Protein AF-A0A534P965-F1 (afdb_monomer)

Radius of gyration: 19.7 Å; Cα contacts (8 Å, |Δi|>4): 419; chains: 1; bounding box: 50×42×50 Å

Solvent-accessible surface area (backbone atoms only — not comparable to full-atom values): 10881 Å² total; per-residue (Å²): 128,57,82,44,99,83,51,32,22,52,54,84,57,99,75,80,64,101,68,46,70,38,78,55,68,82,90,68,90,70,98,64,77,67,70,36,76,49,81,47,86,79,26,43,36,41,30,31,31,75,73,66,99,67,87,79,95,82,80,85,95,74,80,74,82,65,30,18,39,41,36,33,20,38,8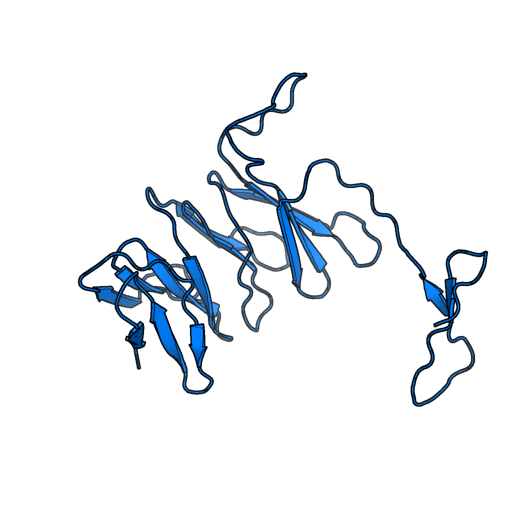9,86,56,49,80,73,43,70,43,76,44,86,29,47,40,49,75,59,37,54,26,68,79,50,38,38,30,43,30,18,32,23,43,31,38,29,44,87,86,52,46,77,76,46,78,46,80,37,100,53,63,35,31,56,32,46,38,60,85,41,33,31,42,32,25,43,50,33,32,44,31,40,26,42,67,85,70,49,75,78,46,77,45,78,55,100,52,55,45,74,42,57,38,44,77,44,97,85,69,29,41,35,38,30,36,94,86,50,80,46,75,48,124

pLDDT: mean 83.58, std 18.61, range [35.06, 98.31]

Sequence (187 aa):
MIALPSGRLTVLLPEGTDQNEAVAALDVSIEANATDLSIVPPFVMVLYGGGDAGVLARRRSEAFPSGSRLDALRGDGSLAWSVRVPFLARQPPIDGNGRVYLVGLGVAAIDLEGKMLWLNPSPVPVRASAFADGTLALARGSELQIMAPDGSVRQTLRAGEELTSFPAIGPDASVWVASAKTLYVAR

Foldseek 3Di:
DDQDPVQWDQADDPDDDDPSIDRNDQDADDPDDFQEWDDQPQWIKTKDFDDDPDDDPPDDDDDPPAKMKIFTAGPNNHTQDMDIDNHGFHYWAAALQSWTWTFFQWIWIAHPNRDTLDTGGHNFTKAWHAYNQQWIFIFGFQWTFTADNSRHTPDIDGHPGGFDDHWDADPVRWTWTDDPPDIDIDD

Nearest PDB structures (foldseek):
  8pra-assembly2_D  TM=7.830E-01  e=4.980E-08  synthetic construct
  6tjd-assembly1_B  TM=7.626E-01  e=4.724E-08  synthetic construct
  8prs-assembly1_A  TM=7.890E-01  e=1.044E-07  Dictyoglomus thermophilum H-6-12
  7ax2-assembly1_A  TM=7.595E-01  e=1.434E-07  synthetic construct
  6tjf-assembly2_C  TM=6.562E-01  e=2.077E-07  synthetic construct

Structure (mmCIF, N/CA/C/O backbone):
data_AF-A0A534P965-F1
#
_entry.id   AF-A0A534P965-F1
#
loop_
_atom_site.group_PDB
_atom_site.id
_atom_site.type_symbol
_atom_site.label_atom_id
_atom_site.label_alt_id
_atom_site.label_comp_id
_atom_site.label_asym_id
_atom_site.label_entity_id
_atom_site.label_seq_id
_atom_site.pdbx_PDB_ins_code
_atom_site.Cartn_x
_atom_site.Cartn_y
_atom_site.Cartn_z
_atom_site.occupancy
_atom_site.B_iso_or_equiv
_atom_site.auth_seq_id
_atom_site.auth_comp_id
_atom_site.auth_asym_id
_atom_site.auth_atom_id
_atom_site.pdbx_PDB_model_num
ATOM 1 N N . MET A 1 1 ? 12.268 -30.122 -11.357 1.00 50.47 1 MET A N 1
ATOM 2 C CA . MET A 1 1 ? 13.112 -28.958 -11.688 1.00 50.47 1 MET A CA 1
ATOM 3 C C . MET A 1 1 ? 14.558 -29.424 -11.629 1.00 50.47 1 MET A C 1
ATOM 5 O O . MET A 1 1 ? 14.975 -29.886 -10.576 1.00 50.47 1 MET A O 1
ATOM 9 N N . ILE A 1 2 ? 15.274 -29.416 -12.753 1.00 50.34 2 ILE A N 1
ATOM 10 C CA . ILE A 1 2 ? 16.707 -29.744 -12.809 1.00 50.34 2 ILE A CA 1
ATOM 11 C C . ILE A 1 2 ? 17.408 -28.449 -13.216 1.00 50.34 2 ILE A C 1
ATOM 13 O O . ILE A 1 2 ? 17.090 -27.895 -14.267 1.00 50.34 2 ILE A O 1
ATOM 17 N N . ALA A 1 3 ? 18.288 -27.932 -12.360 1.00 47.56 3 ALA A N 1
ATOM 18 C CA . ALA A 1 3 ? 19.092 -26.760 -12.682 1.00 47.56 3 ALA A CA 1
ATOM 19 C C . ALA A 1 3 ? 20.202 -27.157 -13.657 1.00 47.56 3 ALA A C 1
ATOM 21 O O . ALA A 1 3 ? 20.969 -28.081 -13.378 1.00 47.56 3 ALA A O 1
ATOM 22 N N . LEU A 1 4 ? 20.270 -26.486 -14.808 1.00 55.19 4 LEU A N 1
ATOM 23 C CA . LEU A 1 4 ? 21.343 -26.693 -15.772 1.00 55.19 4 LEU A CA 1
ATOM 24 C C . LEU A 1 4 ? 22.559 -25.839 -15.379 1.00 55.19 4 LEU A C 1
ATOM 26 O O . LEU A 1 4 ? 22.385 -24.713 -14.902 1.00 55.19 4 LEU A O 1
ATOM 30 N N . PRO A 1 5 ? 23.793 -26.304 -15.650 1.00 55.75 5 PRO A N 1
ATOM 31 C CA . PRO A 1 5 ? 25.020 -25.532 -15.417 1.00 55.75 5 PRO A CA 1
ATOM 32 C C . PRO A 1 5 ? 25.062 -24.154 -16.108 1.00 55.75 5 PRO A C 1
ATOM 34 O O . PRO A 1 5 ? 25.912 -23.334 -15.783 1.00 55.75 5 PRO A O 1
ATOM 37 N N . SER A 1 6 ? 24.158 -23.895 -17.058 1.00 62.03 6 SER A N 1
ATOM 38 C CA . SER A 1 6 ? 24.044 -22.657 -17.835 1.00 62.03 6 SER A CA 1
ATOM 39 C C . SER A 1 6 ? 23.202 -21.551 -17.182 1.00 62.03 6 SER A C 1
ATOM 41 O O . SER A 1 6 ? 23.001 -20.512 -17.806 1.00 62.03 6 SER A O 1
ATOM 43 N N . GLY A 1 7 ? 22.658 -21.754 -15.974 1.00 59.19 7 GLY A N 1
ATOM 44 C CA . GLY A 1 7 ? 21.721 -20.792 -15.371 1.00 59.19 7 GLY A CA 1
ATOM 45 C C . GLY A 1 7 ? 20.330 -20.814 -16.020 1.00 59.19 7 GLY A C 1
ATOM 46 O O . GLY A 1 7 ? 19.571 -19.849 -15.924 1.00 59.19 7 GLY A O 1
ATOM 47 N N . ARG A 1 8 ? 19.978 -21.924 -16.679 1.00 59.53 8 ARG A N 1
ATOM 48 C CA . ARG A 1 8 ? 18.630 -22.215 -17.189 1.00 59.53 8 ARG A CA 1
ATOM 49 C C . ARG A 1 8 ? 17.992 -23.359 -16.401 1.00 59.53 8 ARG A C 1
ATOM 51 O O . ARG A 1 8 ? 18.685 -24.256 -15.919 1.00 59.53 8 ARG A O 1
ATOM 58 N N . LEU A 1 9 ? 16.674 -23.316 -16.245 1.00 58.88 9 LEU A N 1
ATOM 59 C CA . LEU A 1 9 ? 15.879 -24.427 -15.723 1.00 58.88 9 LEU A CA 1
ATOM 60 C C . LEU A 1 9 ? 15.093 -25.033 -16.869 1.00 58.88 9 LEU A C 1
ATOM 62 O O . LEU A 1 9 ? 14.502 -24.309 -17.669 1.00 58.88 9 LEU A O 1
ATOM 66 N N . THR A 1 10 ? 14.999 -26.357 -16.886 1.00 59.25 10 THR A N 1
ATOM 67 C CA . THR A 1 10 ? 13.943 -27.003 -17.659 1.00 59.25 10 THR A CA 1
ATOM 68 C C . THR A 1 10 ? 12.634 -26.901 -16.879 1.00 59.25 10 THR A C 1
ATOM 70 O O . THR A 1 10 ? 12.516 -27.458 -15.779 1.00 59.25 10 THR A O 1
ATOM 73 N N . VAL A 1 11 ? 11.658 -26.180 -17.430 1.00 60.44 11 VAL A N 1
ATOM 74 C CA . VAL A 1 11 ? 10.295 -26.110 -16.889 1.00 60.44 11 VAL A CA 1
ATOM 75 C C . VAL A 1 11 ? 9.469 -27.189 -17.568 1.00 60.44 11 VAL A C 1
ATOM 77 O O . VAL A 1 11 ? 9.372 -27.236 -18.789 1.00 60.44 11 VAL A O 1
ATOM 80 N N . LEU A 1 12 ? 8.884 -28.077 -16.768 1.00 56.72 12 LEU A N 1
ATOM 81 C CA . LEU A 1 12 ? 7.944 -29.077 -17.256 1.00 56.72 12 LEU A CA 1
ATOM 82 C C . LEU A 1 12 ? 6.547 -28.462 -17.193 1.00 56.72 12 LEU A C 1
ATOM 84 O O . LEU A 1 12 ? 5.980 -28.335 -16.108 1.00 56.72 12 LEU A O 1
ATOM 88 N N . LEU A 1 13 ? 6.017 -28.041 -18.339 1.00 55.25 13 LEU A N 1
ATOM 89 C CA . LEU A 1 13 ? 4.593 -27.736 -18.467 1.00 55.25 13 LEU A CA 1
ATOM 90 C C . LEU A 1 13 ? 3.795 -29.051 -18.599 1.00 55.25 13 LEU A C 1
ATOM 92 O O . LEU A 1 13 ? 4.345 -30.029 -19.110 1.00 55.25 13 LEU A O 1
ATOM 96 N N . PRO A 1 14 ? 2.515 -29.094 -18.173 1.00 53.81 14 PRO A N 1
ATOM 97 C CA . PRO A 1 14 ? 1.649 -30.266 -18.358 1.00 53.81 14 PRO A CA 1
ATOM 98 C C . PRO A 1 14 ? 1.478 -30.675 -19.831 1.00 53.81 14 PRO A C 1
ATOM 100 O O . PRO A 1 14 ? 1.297 -31.852 -20.122 1.00 53.81 14 PRO A O 1
ATOM 103 N N . GLU A 1 15 ? 1.607 -29.715 -20.751 1.00 54.59 15 GLU A N 1
ATOM 104 C CA . GLU A 1 15 ? 1.487 -29.891 -22.200 1.00 54.59 15 GLU A CA 1
ATOM 105 C C . GLU A 1 15 ? 2.804 -29.398 -22.844 1.00 54.59 15 GLU A C 1
ATOM 107 O O . GLU A 1 15 ? 3.047 -28.195 -22.959 1.00 54.59 15 GLU A O 1
ATOM 112 N N . GLY A 1 16 ? 3.724 -30.312 -23.163 1.00 45.31 16 GLY A N 1
ATOM 113 C CA . GLY A 1 16 ? 5.085 -29.976 -23.603 1.00 45.31 16 GLY A CA 1
ATOM 114 C C . GLY A 1 16 ? 5.164 -29.395 -25.021 1.00 45.31 16 GLY A C 1
ATOM 115 O O . GLY A 1 16 ? 4.558 -29.926 -25.948 1.00 45.31 16 GLY A O 1
ATOM 116 N N . THR A 1 17 ? 5.974 -28.346 -25.194 1.00 54.47 17 THR A N 1
ATOM 117 C CA . THR A 1 17 ? 6.498 -27.909 -26.502 1.00 54.47 17 THR A CA 1
ATOM 118 C C . THR A 1 17 ? 8.022 -27.724 -26.438 1.00 54.47 17 THR A C 1
ATOM 120 O O . THR A 1 17 ? 8.606 -27.595 -25.359 1.00 54.47 17 THR A O 1
ATOM 123 N N . ASP A 1 18 ? 8.668 -27.748 -27.606 1.00 52.22 18 ASP A N 1
ATOM 124 C CA . ASP A 1 18 ? 10.057 -28.194 -27.825 1.00 52.22 18 ASP A CA 1
ATOM 125 C C . ASP A 1 18 ? 11.190 -27.293 -27.318 1.00 52.22 18 ASP A C 1
ATOM 127 O O . ASP A 1 18 ? 12.346 -27.532 -27.667 1.00 52.22 18 ASP A O 1
ATOM 131 N N . GLN A 1 19 ? 10.920 -26.271 -26.504 1.00 59.34 19 GLN A N 1
ATOM 132 C CA . GLN A 1 19 ? 12.014 -25.461 -25.960 1.00 59.34 19 GLN A CA 1
ATOM 133 C C . GLN A 1 19 ? 12.122 -25.416 -24.447 1.00 59.34 19 GLN A C 1
ATOM 135 O O . GLN A 1 19 ? 13.240 -25.169 -24.037 1.00 59.34 19 GLN A O 1
ATOM 140 N N . ASN A 1 20 ? 11.074 -25.704 -23.652 1.00 60.56 20 ASN A N 1
ATOM 141 C CA . ASN A 1 20 ? 11.053 -25.943 -22.184 1.00 60.56 20 ASN A CA 1
ATOM 142 C C . ASN A 1 20 ? 12.144 -25.286 -21.293 1.00 60.56 20 ASN A C 1
ATOM 144 O O . ASN A 1 20 ? 12.417 -25.757 -20.191 1.00 60.56 20 ASN A O 1
ATOM 148 N N . GLU A 1 21 ? 12.757 -24.190 -21.716 1.00 59.81 21 GLU A N 1
ATOM 149 C CA . GLU A 1 21 ? 13.883 -23.534 -21.075 1.00 59.81 21 GLU A CA 1
ATOM 150 C C . GLU A 1 21 ? 13.374 -22.227 -20.491 1.00 59.81 21 GLU A C 1
ATOM 152 O O . GLU A 1 21 ? 12.874 -21.354 -21.199 1.00 59.81 21 GLU A O 1
ATOM 157 N N . ALA A 1 22 ? 13.508 -22.093 -19.179 1.00 62.31 22 ALA A N 1
ATOM 158 C CA . ALA A 1 22 ? 13.298 -20.842 -18.479 1.00 62.31 22 ALA A CA 1
ATOM 159 C C . ALA A 1 22 ? 14.624 -20.330 -17.923 1.00 62.31 22 ALA A C 1
ATOM 161 O O . ALA A 1 22 ? 15.575 -21.086 -17.697 1.00 62.31 22 ALA A O 1
ATOM 162 N N . VAL A 1 23 ? 14.670 -19.028 -17.661 1.00 62.41 23 VAL A N 1
ATOM 163 C CA . VAL A 1 23 ? 15.729 -18.431 -16.848 1.00 62.41 23 VAL A CA 1
ATOM 164 C C . VAL A 1 23 ? 15.683 -19.081 -15.462 1.00 62.41 23 VAL A C 1
ATOM 166 O O . VAL A 1 23 ? 14.631 -19.088 -14.826 1.00 62.41 23 VAL A O 1
ATOM 169 N N . ALA A 1 24 ? 16.799 -19.669 -15.011 1.00 64.94 24 ALA A N 1
ATOM 170 C CA . ALA A 1 24 ? 16.852 -20.310 -13.694 1.00 64.94 24 ALA A CA 1
ATOM 171 C C . ALA A 1 24 ? 16.810 -19.299 -12.558 1.00 64.94 24 ALA A C 1
ATOM 173 O O . ALA A 1 24 ? 16.184 -19.534 -11.529 1.00 64.94 24 ALA A O 1
ATOM 174 N N . ALA A 1 25 ? 17.520 -18.197 -12.772 1.00 65.31 25 ALA A N 1
ATOM 175 C CA . ALA A 1 25 ? 17.614 -17.058 -11.890 1.00 65.31 25 ALA A CA 1
ATOM 176 C C . ALA A 1 25 ? 18.026 -15.846 -12.730 1.00 65.31 25 ALA A C 1
ATOM 178 O O . ALA A 1 25 ? 18.876 -15.958 -13.616 1.00 65.31 25 ALA A O 1
ATOM 179 N N . LEU A 1 26 ? 17.402 -14.704 -12.460 1.00 74.44 26 LEU A N 1
ATOM 180 C CA . LEU A 1 26 ? 17.851 -13.405 -12.935 1.00 74.44 26 LEU A CA 1
ATOM 181 C C . LEU A 1 26 ? 18.257 -12.604 -11.702 1.00 74.44 26 LEU A C 1
ATOM 183 O O . LEU A 1 26 ? 17.397 -12.208 -10.916 1.00 74.44 26 LEU A O 1
ATOM 187 N N . ASP A 1 27 ? 19.555 -12.373 -11.546 1.00 80.19 27 ASP A N 1
ATOM 188 C CA . ASP A 1 27 ? 20.072 -11.548 -10.460 1.00 80.19 27 ASP A CA 1
ATOM 189 C C . ASP A 1 27 ? 19.992 -10.075 -10.869 1.00 80.19 27 ASP A C 1
ATOM 191 O O . ASP A 1 27 ? 20.783 -9.586 -11.678 1.00 80.19 27 ASP A O 1
ATOM 195 N N . VAL A 1 28 ? 19.014 -9.361 -10.313 1.00 82.38 28 VAL A N 1
ATOM 196 C CA . VAL A 1 28 ? 18.855 -7.917 -10.516 1.00 82.38 28 VAL A CA 1
ATOM 197 C C . VAL A 1 28 ? 19.476 -7.187 -9.332 1.00 82.38 28 VAL A C 1
ATOM 199 O O . VAL A 1 28 ? 19.015 -7.310 -8.199 1.00 82.38 28 VAL A O 1
ATOM 202 N N . SER A 1 29 ? 20.534 -6.417 -9.589 1.00 82.62 29 SER A N 1
ATOM 203 C CA . SER A 1 29 ? 21.116 -5.544 -8.566 1.00 82.62 29 SER A CA 1
ATOM 204 C C . SER A 1 29 ? 20.192 -4.356 -8.313 1.00 82.62 29 SER A C 1
ATOM 206 O O . SER A 1 29 ? 19.828 -3.648 -9.249 1.00 82.62 29 SER A O 1
ATOM 208 N N . ILE A 1 30 ? 19.843 -4.124 -7.049 1.00 79.56 30 ILE A N 1
ATOM 209 C CA . ILE A 1 30 ? 19.060 -2.963 -6.616 1.00 79.56 30 ILE A CA 1
ATOM 210 C C . ILE A 1 30 ? 19.936 -1.992 -5.824 1.00 79.56 30 ILE A C 1
ATOM 212 O O . ILE A 1 30 ? 20.888 -2.389 -5.156 1.00 79.56 30 ILE A O 1
ATOM 216 N N . GLU A 1 31 ? 19.613 -0.704 -5.906 1.00 71.81 31 GLU A N 1
ATOM 217 C CA . GLU A 1 31 ? 20.456 0.372 -5.364 1.00 71.81 31 GLU A CA 1
ATOM 218 C C . GLU A 1 31 ? 20.417 0.487 -3.831 1.00 71.81 31 GLU A C 1
ATOM 220 O O . GLU A 1 31 ? 21.275 1.136 -3.238 1.00 71.81 31 GLU A O 1
ATOM 225 N N . ALA A 1 32 ? 19.412 -0.101 -3.175 1.00 76.38 32 ALA A N 1
ATOM 226 C CA . ALA A 1 32 ? 19.191 0.033 -1.738 1.00 76.38 32 ALA A CA 1
ATOM 227 C C . ALA A 1 32 ? 18.474 -1.192 -1.153 1.00 76.38 32 ALA A C 1
ATOM 229 O O . ALA A 1 32 ? 17.964 -2.043 -1.879 1.00 76.38 32 ALA A O 1
ATOM 230 N N . ASN A 1 33 ? 18.396 -1.262 0.178 1.00 81.38 33 ASN A N 1
ATOM 231 C CA . ASN A 1 33 ? 17.648 -2.310 0.867 1.00 81.38 33 ASN A CA 1
ATOM 232 C C . ASN A 1 33 ? 16.145 -2.136 0.613 1.00 81.38 33 ASN A C 1
ATOM 234 O O . ASN A 1 33 ? 15.529 -1.198 1.126 1.00 81.38 33 ASN A O 1
ATOM 238 N N . ALA A 1 34 ? 15.569 -3.043 -0.171 1.00 86.69 34 ALA A N 1
ATOM 239 C CA . ALA A 1 34 ? 14.126 -3.151 -0.319 1.00 86.69 34 ALA A CA 1
ATOM 240 C C . ALA A 1 34 ? 13.493 -3.640 0.993 1.00 86.69 34 ALA A C 1
ATOM 242 O O . ALA A 1 34 ? 14.057 -4.496 1.678 1.00 86.69 34 ALA A O 1
ATOM 243 N N . THR A 1 35 ? 12.326 -3.103 1.339 1.00 87.75 35 THR A N 1
ATOM 244 C CA . THR A 1 35 ? 11.570 -3.496 2.539 1.00 87.75 35 THR A CA 1
ATOM 245 C C . THR A 1 35 ? 10.363 -4.356 2.219 1.00 87.75 35 THR A C 1
ATOM 247 O O . THR A 1 35 ? 10.032 -5.239 3.001 1.00 87.75 35 THR A O 1
ATOM 25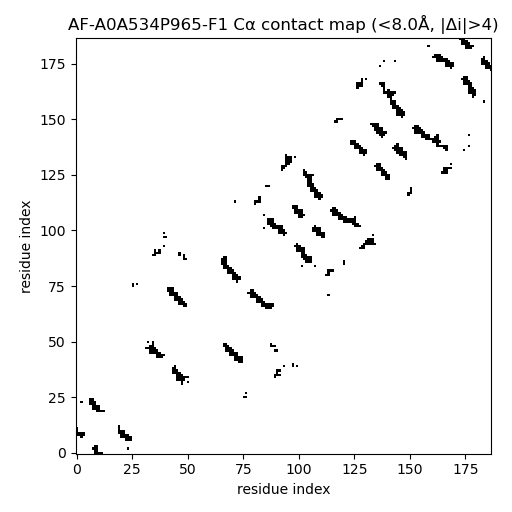0 N N . ASP A 1 36 ? 9.735 -4.129 1.067 1.00 89.00 36 ASP A N 1
ATOM 251 C CA . ASP A 1 36 ? 8.581 -4.888 0.600 1.00 89.00 36 ASP A CA 1
ATOM 252 C C . ASP A 1 36 ? 8.651 -5.069 -0.925 1.00 89.00 36 ASP A C 1
ATOM 254 O O . ASP A 1 36 ? 9.252 -4.265 -1.645 1.00 89.00 36 ASP A O 1
ATOM 258 N N . LEU A 1 37 ? 8.007 -6.129 -1.416 1.00 89.56 37 LEU A N 1
ATOM 259 C CA . LEU A 1 37 ? 7.917 -6.478 -2.833 1.00 89.56 37 LEU A CA 1
ATOM 260 C C . LEU A 1 37 ? 6.459 -6.774 -3.190 1.00 89.56 37 LEU A C 1
ATOM 262 O O . LEU A 1 37 ? 5.725 -7.367 -2.398 1.00 89.56 37 LEU A O 1
ATOM 266 N N . SER A 1 38 ? 6.023 -6.403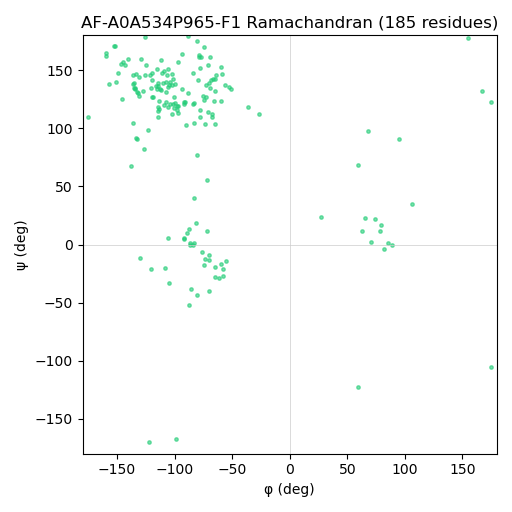 -4.390 1.00 89.88 38 SER A N 1
ATOM 267 C CA . SER A 1 38 ? 4.731 -6.829 -4.937 1.00 89.88 38 SER A CA 1
ATOM 268 C C . SER A 1 38 ? 4.800 -7.007 -6.450 1.00 89.88 38 SER A C 1
ATOM 270 O O . SER A 1 38 ? 5.645 -6.412 -7.110 1.00 89.88 38 SER A O 1
ATOM 272 N N . ILE A 1 39 ? 3.921 -7.832 -7.015 1.00 90.25 39 ILE A N 1
ATOM 273 C CA . ILE A 1 39 ? 3.827 -8.027 -8.467 1.00 90.25 39 ILE A CA 1
ATOM 274 C C . ILE A 1 39 ? 2.552 -7.349 -8.948 1.00 90.25 39 ILE A C 1
ATOM 276 O O . ILE A 1 39 ? 1.462 -7.674 -8.481 1.00 90.25 39 ILE A O 1
ATOM 280 N N . VAL A 1 40 ? 2.704 -6.423 -9.889 1.00 89.38 40 VAL A N 1
ATOM 281 C CA . VAL A 1 40 ? 1.603 -5.713 -10.539 1.00 89.38 40 VAL A CA 1
ATOM 282 C C . VAL A 1 40 ? 1.883 -5.741 -12.031 1.00 89.38 40 VAL A C 1
ATOM 284 O O . VAL A 1 40 ? 2.616 -4.880 -12.519 1.00 89.38 40 VAL A O 1
ATOM 287 N N . PRO A 1 41 ? 1.381 -6.753 -12.759 1.00 87.88 41 PRO A N 1
ATOM 288 C CA . PRO A 1 41 ? 1.744 -6.953 -14.152 1.00 87.88 41 PRO A CA 1
ATOM 289 C C . PRO A 1 41 ? 1.576 -5.669 -14.984 1.00 87.88 41 PRO A C 1
ATOM 291 O O . PRO A 1 41 ? 0.546 -5.006 -14.867 1.00 87.88 41 PRO A O 1
ATOM 294 N N . PRO A 1 42 ? 2.571 -5.309 -15.817 1.00 91.44 42 PRO A N 1
ATOM 295 C CA . PRO A 1 42 ? 3.759 -6.094 -16.183 1.00 91.44 42 PRO A CA 1
ATOM 296 C C . PRO A 1 42 ? 4.979 -5.903 -15.258 1.00 91.44 42 PRO A C 1
ATOM 298 O O . PRO A 1 42 ? 6.079 -6.339 -15.601 1.00 91.44 42 PRO A O 1
ATOM 301 N N . PHE A 1 43 ? 4.818 -5.230 -14.122 1.00 94.31 43 PHE A N 1
ATOM 302 C CA . PHE A 1 43 ? 5.917 -4.784 -13.277 1.00 94.31 43 PHE A CA 1
ATOM 303 C C . PHE A 1 43 ? 6.087 -5.602 -11.995 1.00 94.31 43 PHE A C 1
ATOM 305 O O . PHE A 1 43 ? 5.140 -6.117 -11.397 1.00 94.31 43 PHE A O 1
ATOM 312 N N . VAL A 1 44 ? 7.330 -5.646 -11.533 1.00 93.31 44 VAL A N 1
ATOM 313 C CA . VAL A 1 44 ? 7.689 -5.978 -10.158 1.00 93.31 44 VAL A CA 1
ATOM 314 C C . VAL A 1 44 ? 7.899 -4.665 -9.414 1.00 93.31 44 VAL A C 1
ATOM 316 O O . VAL A 1 44 ? 8.755 -3.865 -9.778 1.00 93.31 44 VAL A O 1
ATOM 319 N N . MET A 1 45 ? 7.100 -4.439 -8.381 1.00 93.75 45 MET A N 1
ATOM 320 C CA . MET A 1 45 ? 7.142 -3.250 -7.543 1.00 93.75 45 MET A CA 1
ATOM 321 C C . MET A 1 45 ? 8.069 -3.496 -6.354 1.00 93.75 45 MET A C 1
ATOM 323 O O . MET A 1 45 ? 7.839 -4.414 -5.563 1.00 93.75 45 MET A O 1
ATOM 327 N N . VAL A 1 46 ? 9.103 -2.670 -6.219 1.00 93.31 46 VAL A N 1
ATOM 328 C CA . VAL A 1 46 ? 10.102 -2.747 -5.149 1.00 93.31 46 VAL A CA 1
ATOM 329 C C . VAL A 1 46 ? 9.987 -1.504 -4.281 1.00 93.31 46 VAL A C 1
ATOM 331 O O . VAL A 1 46 ? 10.223 -0.384 -4.742 1.00 93.31 46 VAL A O 1
ATOM 334 N N . LEU A 1 47 ? 9.609 -1.693 -3.020 1.00 92.31 47 LEU A N 1
ATOM 335 C CA . LEU A 1 47 ? 9.496 -0.605 -2.062 1.00 92.31 47 LEU A CA 1
ATOM 336 C C . LEU A 1 47 ? 10.789 -0.467 -1.263 1.00 92.31 47 LEU A C 1
ATOM 338 O O . LEU A 1 47 ? 11.315 -1.437 -0.723 1.00 92.31 47 LEU A O 1
ATOM 342 N N . TYR A 1 48 ? 11.243 0.771 -1.127 1.00 89.56 48 TYR A N 1
ATOM 343 C CA . TYR A 1 48 ? 12.348 1.170 -0.273 1.00 89.56 48 TYR A CA 1
ATOM 344 C C . TYR A 1 48 ? 11.817 2.157 0.760 1.00 89.56 48 TYR A C 1
ATOM 346 O O . TYR A 1 48 ? 11.220 3.180 0.413 1.00 89.56 48 TYR A O 1
ATOM 354 N N . GLY A 1 49 ? 12.055 1.896 2.038 1.00 74.31 49 GLY A N 1
ATOM 355 C CA . GLY A 1 49 ? 11.694 2.843 3.083 1.00 74.31 49 GLY A CA 1
ATOM 356 C C . GLY A 1 49 ? 11.946 2.303 4.475 1.00 74.31 49 GLY A C 1
ATOM 357 O O . GLY A 1 49 ? 11.384 1.287 4.845 1.00 74.31 49 GLY A O 1
ATOM 358 N N . GLY A 1 50 ? 12.757 3.024 5.253 1.00 57.69 50 GLY A N 1
ATOM 359 C CA . GLY A 1 50 ? 12.905 2.807 6.691 1.00 57.69 50 GLY A CA 1
ATOM 360 C C . GLY A 1 50 ? 13.391 1.410 7.078 1.00 57.69 50 GLY A C 1
ATOM 361 O O . GLY A 1 50 ? 12.661 0.676 7.734 1.00 57.69 50 GLY A O 1
ATOM 362 N N . GLY A 1 51 ? 14.650 1.074 6.764 1.00 42.34 51 GLY A N 1
ATOM 363 C CA . GLY A 1 51 ? 15.372 0.163 7.659 1.00 42.34 51 GLY A CA 1
ATOM 364 C C . GLY A 1 51 ? 15.278 0.744 9.067 1.00 42.34 51 GLY A C 1
ATOM 365 O O . GLY A 1 51 ? 15.374 1.970 9.187 1.00 42.34 51 GLY A O 1
ATOM 366 N N . ASP A 1 52 ? 14.997 -0.102 10.063 1.00 41.12 52 ASP A N 1
ATOM 367 C CA . ASP A 1 52 ? 14.789 0.277 11.463 1.00 41.12 52 ASP A CA 1
ATOM 368 C C . ASP A 1 52 ? 15.533 1.571 11.791 1.00 41.12 52 ASP A C 1
ATOM 370 O O . ASP A 1 52 ? 16.766 1.631 11.754 1.00 41.12 52 ASP A O 1
ATOM 374 N N . ALA A 1 53 ? 14.785 2.644 12.060 1.00 39.66 53 ALA A N 1
ATOM 375 C CA . ALA A 1 53 ? 15.337 3.918 12.507 1.00 39.66 53 ALA A CA 1
ATOM 376 C C . ALA A 1 53 ? 15.833 3.792 13.962 1.00 39.66 53 ALA A C 1
ATOM 378 O O . ALA A 1 53 ? 15.440 4.527 14.863 1.00 39.66 53 ALA A O 1
ATOM 379 N N . GLY A 1 54 ? 16.706 2.816 14.171 1.00 36.09 54 GLY A N 1
ATOM 380 C CA . GLY A 1 54 ? 17.410 2.429 15.365 1.00 36.09 54 GLY A CA 1
ATOM 381 C C . GLY A 1 54 ? 18.357 1.311 14.945 1.00 36.09 54 GLY A C 1
ATOM 382 O O . GLY A 1 54 ? 17.914 0.204 14.695 1.00 36.09 54 GLY A O 1
ATOM 383 N N . VAL A 1 55 ? 19.661 1.603 14.937 1.00 37.16 55 VAL A N 1
ATOM 384 C CA . VAL A 1 55 ? 20.781 0.660 14.735 1.00 37.16 55 VAL A CA 1
ATOM 385 C C . VAL A 1 55 ? 21.290 0.570 13.270 1.00 37.16 55 VAL A C 1
ATOM 387 O O . VAL A 1 55 ? 20.911 -0.282 12.484 1.00 37.16 55 VAL A O 1
ATOM 390 N N . LEU A 1 56 ? 22.292 1.429 12.985 1.00 36.84 56 LEU A N 1
ATOM 391 C CA . LEU A 1 56 ? 23.382 1.297 11.980 1.00 36.84 56 LEU A CA 1
ATOM 392 C C . LEU A 1 56 ? 23.377 2.118 10.672 1.00 36.84 56 LEU A C 1
ATOM 394 O O . LEU A 1 56 ? 24.010 1.717 9.698 1.00 36.84 56 LEU A O 1
ATOM 398 N N . ALA A 1 57 ? 22.896 3.362 10.669 1.00 35.06 57 ALA A N 1
ATOM 399 C CA . ALA A 1 57 ? 23.364 4.334 9.669 1.00 35.06 57 ALA A CA 1
ATOM 400 C C . ALA A 1 57 ? 24.727 4.940 10.077 1.00 35.06 57 ALA A C 1
ATOM 402 O O . ALA A 1 57 ? 24.820 6.071 10.554 1.00 35.06 57 ALA A O 1
ATOM 403 N N . ARG A 1 58 ? 25.820 4.187 9.899 1.00 41.34 58 ARG A N 1
ATOM 404 C CA . ARG A 1 58 ? 27.182 4.751 9.863 1.00 41.34 58 ARG A CA 1
ATOM 405 C C . ARG A 1 58 ? 27.903 4.306 8.597 1.00 41.34 58 ARG A C 1
ATOM 407 O O . ARG A 1 58 ? 28.730 3.404 8.649 1.00 41.34 58 ARG A O 1
ATOM 414 N N . ARG A 1 59 ? 27.642 5.011 7.493 1.00 37.03 59 ARG A N 1
ATOM 415 C CA . ARG A 1 59 ? 28.639 5.723 6.663 1.00 37.03 59 ARG A CA 1
ATOM 416 C C . ARG A 1 59 ? 28.019 6.139 5.318 1.00 37.03 59 ARG A C 1
ATOM 418 O O . ARG A 1 59 ? 27.479 5.313 4.608 1.00 37.03 59 ARG A O 1
ATOM 425 N N . ARG A 1 60 ? 28.251 7.417 4.987 1.00 37.19 60 ARG A N 1
ATOM 426 C CA . ARG A 1 60 ? 28.293 8.051 3.652 1.00 37.19 60 ARG A CA 1
ATOM 427 C C . ARG A 1 60 ? 26.977 8.166 2.847 1.00 37.19 60 ARG A C 1
ATOM 429 O O . ARG A 1 60 ? 26.582 7.284 2.111 1.00 37.19 60 ARG A O 1
ATOM 436 N N . SER A 1 61 ? 26.403 9.367 2.972 1.00 38.66 61 SER A N 1
ATOM 437 C CA . SER A 1 61 ? 25.895 10.253 1.904 1.00 38.66 61 SER A CA 1
ATOM 438 C C . SER A 1 61 ? 24.710 9.881 1.010 1.00 38.66 61 SER A C 1
ATOM 440 O O . SER A 1 61 ? 24.562 10.545 -0.005 1.00 38.66 61 SER A O 1
ATOM 442 N N . GLU A 1 62 ? 23.808 8.986 1.408 1.00 42.31 62 GLU A N 1
ATOM 443 C CA . GLU A 1 62 ? 22.425 8.982 0.887 1.00 42.31 62 GLU A CA 1
ATOM 444 C C . GLU A 1 62 ? 21.430 8.726 2.026 1.00 42.31 62 GLU A C 1
ATOM 446 O O . GLU A 1 62 ? 20.803 7.679 2.152 1.00 42.31 62 GLU A O 1
ATOM 451 N N . ALA A 1 63 ? 21.325 9.692 2.940 1.00 37.91 63 ALA A N 1
ATOM 452 C CA . ALA A 1 63 ? 20.244 9.703 3.914 1.00 37.91 63 ALA A CA 1
ATOM 453 C C . ALA A 1 63 ? 18.954 10.104 3.184 1.00 37.91 63 ALA A C 1
ATOM 455 O O . ALA A 1 63 ? 18.788 11.280 2.877 1.00 37.91 63 ALA A O 1
ATOM 456 N N . PHE A 1 64 ? 18.056 9.157 2.890 1.00 47.03 64 PHE A N 1
ATOM 457 C CA . PHE A 1 64 ? 16.690 9.468 2.453 1.00 47.03 64 PHE A CA 1
ATOM 458 C C . PHE A 1 64 ? 15.965 10.169 3.612 1.00 47.03 64 PHE A C 1
ATOM 460 O O . PHE A 1 64 ? 15.597 9.501 4.583 1.00 47.03 64 PHE A O 1
ATOM 467 N N . PRO A 1 65 ? 15.769 11.499 3.592 1.00 49.72 65 PRO A N 1
ATOM 468 C CA . PRO A 1 65 ? 15.188 12.179 4.730 1.00 49.72 65 PRO A CA 1
ATOM 469 C C . PRO A 1 65 ? 13.677 11.920 4.676 1.00 49.72 65 PRO A C 1
ATOM 471 O O . PRO A 1 65 ? 12.985 12.438 3.805 1.00 49.72 65 PRO A O 1
ATOM 474 N N . SER A 1 66 ? 13.155 11.117 5.605 1.00 67.44 66 SER A N 1
ATOM 475 C CA . SER A 1 66 ? 11.727 10.976 5.973 1.00 67.44 66 SER A CA 1
ATOM 476 C C . SER A 1 66 ? 10.716 10.298 5.020 1.00 67.44 66 SER A C 1
ATOM 478 O O . SER A 1 66 ? 9.552 10.194 5.399 1.00 67.44 66 SER A O 1
ATOM 480 N N . GLY A 1 67 ? 11.107 9.778 3.851 1.00 82.81 67 GLY A N 1
ATOM 481 C CA . GLY A 1 67 ? 10.161 9.214 2.867 1.00 82.81 67 GLY A CA 1
ATOM 482 C C . GLY A 1 67 ? 10.431 7.778 2.406 1.00 82.81 67 GLY A C 1
ATOM 483 O O . GLY A 1 67 ? 11.432 7.168 2.781 1.00 82.81 67 GLY A O 1
ATOM 484 N N . SER A 1 68 ? 9.554 7.270 1.540 1.00 90.75 68 SER A N 1
ATOM 485 C CA . SER A 1 68 ? 9.701 5.990 0.830 1.00 90.75 68 SER A CA 1
ATOM 486 C C . SER A 1 68 ? 9.828 6.206 -0.681 1.00 90.75 68 SER A C 1
ATOM 488 O O . SER A 1 68 ? 9.277 7.163 -1.231 1.00 90.75 68 SER A O 1
ATOM 490 N N . ARG A 1 69 ? 10.535 5.299 -1.362 1.00 92.31 69 ARG A N 1
ATOM 491 C CA . ARG A 1 69 ? 10.624 5.203 -2.827 1.00 92.31 69 ARG A CA 1
ATOM 492 C C . ARG A 1 69 ? 9.983 3.895 -3.282 1.00 92.31 69 ARG A C 1
ATOM 494 O O . ARG A 1 69 ? 10.252 2.865 -2.682 1.00 92.31 69 ARG A O 1
ATOM 501 N N . LEU A 1 70 ? 9.191 3.931 -4.344 1.00 93.94 70 LEU A N 1
ATOM 502 C CA . LEU A 1 70 ? 8.695 2.756 -5.052 1.00 93.94 70 LEU A CA 1
ATOM 503 C C . LEU A 1 70 ? 9.315 2.738 -6.446 1.00 93.94 70 LEU A C 1
ATOM 505 O O . LEU A 1 70 ? 9.135 3.703 -7.190 1.00 93.94 70 LEU A O 1
ATOM 509 N N . ASP A 1 71 ? 10.003 1.657 -6.787 1.00 95.00 71 ASP A N 1
ATOM 510 C CA . ASP A 1 71 ? 10.495 1.417 -8.142 1.00 95.00 71 ASP A CA 1
ATOM 511 C C . ASP A 1 71 ? 9.635 0.347 -8.815 1.00 95.00 71 ASP A C 1
ATOM 513 O O . ASP A 1 71 ? 9.338 -0.685 -8.212 1.00 95.00 71 ASP A O 1
ATOM 517 N N . ALA A 1 72 ? 9.266 0.575 -10.073 1.00 95.38 72 ALA A N 1
ATOM 518 C CA . ALA A 1 72 ? 8.657 -0.432 -10.930 1.00 95.38 72 ALA A CA 1
ATOM 519 C C . ALA A 1 72 ? 9.716 -0.997 -11.869 1.00 95.38 72 ALA A C 1
ATOM 521 O O . ALA A 1 72 ? 10.272 -0.274 -12.698 1.00 95.38 72 ALA A O 1
ATOM 522 N N . LEU A 1 73 ? 9.989 -2.289 -11.753 1.00 95.31 73 LEU A N 1
ATOM 523 C CA . LEU A 1 73 ? 10.913 -3.012 -12.617 1.00 95.31 73 LEU A CA 1
ATOM 524 C C . LEU A 1 73 ? 10.129 -3.816 -13.651 1.00 95.31 73 LEU A C 1
ATOM 526 O O . LEU A 1 73 ? 9.081 -4.381 -13.345 1.00 95.31 73 LEU A O 1
ATOM 530 N N . ARG A 1 74 ? 10.632 -3.895 -14.880 1.00 94.25 74 ARG A N 1
ATOM 531 C CA . ARG A 1 74 ? 10.104 -4.819 -15.893 1.00 94.25 74 ARG A CA 1
ATOM 532 C C . ARG A 1 74 ? 10.547 -6.250 -15.585 1.00 94.25 74 ARG A C 1
ATOM 534 O O . ARG A 1 74 ? 11.424 -6.478 -14.755 1.00 94.25 74 ARG A O 1
ATOM 541 N N . GLY A 1 75 ? 9.974 -7.221 -16.296 1.00 87.62 75 GLY A N 1
ATOM 542 C CA . GLY A 1 75 ? 10.335 -8.639 -16.151 1.00 87.62 75 GLY A CA 1
ATOM 543 C C . GLY A 1 75 ? 11.808 -8.967 -16.446 1.00 87.62 75 GLY A C 1
ATOM 544 O O . GLY A 1 75 ? 12.283 -10.017 -16.030 1.00 87.62 75 GLY A O 1
ATOM 545 N N . ASP A 1 76 ? 12.535 -8.074 -17.122 1.00 87.81 76 ASP A N 1
ATOM 546 C CA . ASP A 1 76 ? 13.980 -8.173 -17.365 1.00 87.81 76 ASP A CA 1
ATOM 547 C C . ASP A 1 76 ? 14.839 -7.468 -16.295 1.00 87.81 76 ASP A C 1
ATOM 549 O O . ASP A 1 76 ? 16.059 -7.394 -16.430 1.00 87.81 76 ASP A O 1
ATOM 553 N N . GLY A 1 77 ? 14.220 -6.933 -15.238 1.00 89.12 77 GLY A N 1
ATOM 554 C CA . GLY A 1 77 ? 14.890 -6.201 -14.164 1.00 89.12 77 GLY A CA 1
ATOM 555 C C . GLY A 1 77 ? 15.188 -4.733 -14.471 1.00 89.12 77 GLY A C 1
ATOM 556 O O . GLY A 1 77 ? 15.660 -4.020 -13.587 1.00 89.12 77 GLY A O 1
ATOM 557 N N . SER A 1 78 ? 14.905 -4.245 -15.683 1.00 92.75 78 SER A N 1
ATOM 558 C CA . SER A 1 78 ? 15.117 -2.836 -16.022 1.00 92.75 78 SER A CA 1
ATOM 559 C C . SER A 1 78 ? 14.120 -1.925 -15.302 1.00 92.75 78 SER A C 1
ATOM 561 O O . SER A 1 78 ? 12.925 -2.221 -15.218 1.00 92.75 78 SER A O 1
ATOM 563 N N . LEU A 1 79 ? 14.595 -0.775 -14.817 1.00 94.88 79 LEU A N 1
ATOM 564 C CA . LEU A 1 79 ? 13.740 0.238 -14.204 1.00 94.88 79 LEU A CA 1
ATOM 565 C C . LEU A 1 79 ? 12.778 0.830 -15.249 1.00 94.88 79 LEU A C 1
ATOM 567 O O . LEU A 1 79 ? 13.193 1.336 -16.295 1.00 94.88 79 LEU A O 1
ATOM 571 N N . ALA A 1 80 ? 11.477 0.762 -14.975 1.00 96.25 80 ALA A N 1
ATOM 572 C CA . ALA A 1 80 ? 10.443 1.418 -15.766 1.00 96.25 80 ALA A CA 1
ATOM 573 C C . ALA A 1 80 ? 10.199 2.845 -15.282 1.00 96.25 80 ALA A C 1
ATOM 575 O O . ALA A 1 80 ? 10.254 3.776 -16.084 1.00 96.25 80 ALA A O 1
ATOM 576 N N . TRP A 1 81 ? 9.963 3.004 -13.982 1.00 96.00 81 TRP A N 1
ATOM 577 C CA . TRP A 1 81 ? 9.742 4.292 -13.336 1.00 96.00 81 TRP A CA 1
ATOM 578 C C . TRP A 1 81 ? 9.990 4.198 -11.828 1.00 96.00 81 TRP A C 1
ATOM 580 O O . TRP A 1 81 ? 10.013 3.108 -11.255 1.00 96.00 81 TRP A O 1
ATOM 590 N N . SER A 1 82 ? 10.133 5.362 -11.191 1.00 94.62 82 SER A N 1
ATOM 591 C CA . SER A 1 82 ? 10.289 5.504 -9.742 1.00 94.62 82 SER A CA 1
ATOM 592 C C . SER A 1 82 ? 9.409 6.629 -9.213 1.00 94.62 82 SER A C 1
ATOM 594 O O . SER A 1 82 ? 9.366 7.715 -9.791 1.00 94.62 82 SER A O 1
ATOM 596 N N . VAL A 1 83 ? 8.782 6.407 -8.060 1.00 94.69 83 VAL A N 1
ATOM 597 C CA . VAL A 1 83 ? 7.984 7.411 -7.343 1.00 94.69 83 VAL A CA 1
ATOM 598 C C . VAL A 1 83 ? 8.488 7.549 -5.912 1.00 94.69 83 VAL A C 1
ATOM 600 O O . VAL A 1 83 ? 8.923 6.578 -5.299 1.00 94.69 83 VAL A O 1
ATOM 603 N N . ARG A 1 84 ? 8.426 8.763 -5.356 1.00 93.00 84 ARG A N 1
ATOM 604 C CA . ARG A 1 84 ? 8.739 9.029 -3.945 1.00 93.00 84 ARG A CA 1
ATOM 605 C C . ARG A 1 84 ? 7.534 9.615 -3.220 1.00 93.00 84 ARG A C 1
ATOM 607 O O . ARG A 1 84 ? 6.830 10.460 -3.769 1.00 93.00 84 ARG A O 1
ATOM 614 N N . VAL A 1 85 ? 7.347 9.200 -1.972 1.00 92.94 85 VAL A N 1
ATOM 615 C CA . VAL A 1 85 ? 6.367 9.766 -1.035 1.00 92.94 85 VAL A CA 1
ATOM 616 C C . VAL A 1 85 ? 7.078 10.315 0.203 1.00 92.94 85 VAL A C 1
ATOM 618 O O . VAL A 1 85 ? 8.095 9.758 0.616 1.00 92.94 85 VAL A O 1
ATOM 621 N N . PRO A 1 86 ? 6.565 11.391 0.825 1.00 91.44 86 PRO A N 1
ATOM 622 C CA . PRO A 1 86 ? 7.221 12.068 1.947 1.00 91.44 86 PRO A CA 1
ATOM 623 C C . PRO A 1 86 ? 6.979 11.377 3.301 1.00 91.44 86 PRO A C 1
ATOM 625 O O . PRO A 1 86 ? 7.090 12.012 4.344 1.00 91.44 86 PRO A O 1
ATOM 628 N N . PHE A 1 87 ? 6.575 10.108 3.295 1.00 89.94 87 PHE A N 1
ATOM 629 C CA . PHE A 1 87 ? 6.277 9.341 4.494 1.00 89.94 87 PHE A CA 1
ATOM 630 C C . PHE A 1 87 ? 6.774 7.905 4.355 1.00 89.94 87 PHE A C 1
ATOM 632 O O . PHE A 1 87 ? 6.950 7.409 3.243 1.00 89.94 87 PHE A O 1
ATOM 639 N N . LEU A 1 88 ? 6.957 7.229 5.490 1.00 89.44 88 LEU A N 1
ATOM 640 C CA . LEU A 1 88 ? 7.270 5.804 5.511 1.00 89.44 88 LEU A CA 1
ATOM 641 C C . LEU A 1 88 ? 6.039 5.003 5.084 1.00 89.44 88 LEU A C 1
ATOM 643 O O . LEU A 1 88 ? 5.014 5.011 5.772 1.00 89.44 88 LEU A O 1
ATOM 647 N N . ALA A 1 89 ? 6.147 4.340 3.941 1.00 90.62 89 ALA A N 1
ATOM 648 C CA . ALA A 1 89 ? 5.185 3.376 3.433 1.00 90.62 89 ALA A CA 1
ATOM 649 C C . ALA A 1 89 ? 5.624 1.944 3.777 1.00 90.62 89 ALA A C 1
ATOM 651 O O . ALA A 1 89 ? 6.802 1.682 4.010 1.00 90.62 89 ALA A O 1
ATOM 652 N N . ARG A 1 90 ? 4.658 1.029 3.803 1.00 87.50 90 ARG A N 1
ATOM 653 C CA . ARG A 1 90 ? 4.833 -0.422 3.945 1.00 87.50 90 ARG A CA 1
ATOM 654 C C . ARG A 1 90 ? 4.208 -1.124 2.738 1.00 87.50 90 ARG A C 1
ATOM 656 O O . ARG A 1 90 ? 3.824 -0.446 1.783 1.00 87.50 90 ARG A O 1
ATOM 663 N N . GLN A 1 91 ? 4.088 -2.453 2.807 1.00 83.00 91 GLN A N 1
ATOM 664 C CA . GLN A 1 91 ? 3.520 -3.298 1.758 1.00 83.00 91 GLN A CA 1
ATOM 665 C C . GLN A 1 91 ? 2.341 -2.630 1.017 1.00 83.00 91 GLN A C 1
ATOM 667 O O . GLN A 1 91 ? 1.324 -2.308 1.644 1.00 83.00 91 GLN A O 1
ATOM 672 N N . PRO A 1 92 ? 2.474 -2.410 -0.302 1.00 81.88 92 PRO A N 1
ATOM 673 C CA . PRO A 1 92 ? 1.475 -1.692 -1.074 1.00 81.88 92 PRO A CA 1
ATOM 674 C C . PRO A 1 92 ? 0.238 -2.563 -1.348 1.00 81.88 92 PRO A C 1
ATOM 676 O O . PRO A 1 92 ? 0.383 -3.666 -1.879 1.00 81.88 92 PRO A O 1
ATOM 679 N N . PRO A 1 93 ? -0.991 -2.099 -1.048 1.00 86.62 93 PRO A N 1
ATOM 680 C CA . PRO A 1 93 ? -2.185 -2.694 -1.630 1.00 86.62 93 PRO A CA 1
ATOM 681 C C . PRO A 1 93 ? -2.291 -2.362 -3.122 1.00 86.62 93 PRO A C 1
ATOM 683 O O . PRO A 1 93 ? -1.762 -1.353 -3.593 1.00 86.62 93 PRO A O 1
ATOM 686 N N . ILE A 1 94 ? -2.993 -3.225 -3.855 1.00 90.81 94 ILE A N 1
ATOM 687 C CA . ILE A 1 94 ? -3.182 -3.150 -5.308 1.00 90.81 94 ILE A CA 1
ATOM 688 C C . ILE A 1 94 ? -4.660 -3.416 -5.602 1.00 90.81 94 ILE A C 1
ATOM 690 O O . ILE A 1 94 ? -5.235 -4.333 -5.012 1.00 90.81 94 ILE A O 1
ATOM 694 N N . ASP A 1 95 ? -5.278 -2.617 -6.475 1.00 90.75 95 ASP A N 1
ATOM 695 C CA . ASP A 1 95 ? -6.666 -2.839 -6.906 1.00 90.75 95 ASP A CA 1
ATOM 696 C C . ASP A 1 95 ? -6.776 -3.765 -8.135 1.00 90.75 95 ASP A C 1
ATOM 698 O O . ASP A 1 95 ? -5.786 -4.238 -8.694 1.00 90.75 95 ASP A O 1
ATOM 702 N N . GLY A 1 96 ? -8.009 -4.026 -8.579 1.00 88.00 96 GLY A N 1
ATOM 703 C CA . GLY A 1 96 ? -8.288 -4.870 -9.745 1.00 88.00 96 GLY A CA 1
ATOM 704 C C . GLY A 1 96 ? -7.885 -4.251 -11.088 1.00 88.00 96 GLY A C 1
ATOM 705 O O . GLY A 1 96 ? -7.897 -4.949 -12.099 1.00 88.00 96 GLY A O 1
ATOM 706 N N . ASN A 1 97 ? -7.512 -2.969 -11.105 1.00 88.00 97 ASN A N 1
ATOM 707 C CA . ASN A 1 97 ? -7.099 -2.223 -12.294 1.00 88.00 97 ASN A CA 1
ATOM 708 C C . ASN A 1 97 ? -5.579 -1.986 -12.337 1.00 88.00 97 ASN A C 1
ATOM 710 O O . ASN A 1 97 ? -5.093 -1.277 -13.216 1.00 88.00 97 ASN A O 1
ATOM 714 N N . GLY A 1 98 ? -4.825 -2.562 -11.394 1.00 87.69 98 GLY A N 1
ATOM 715 C CA . GLY A 1 98 ? -3.373 -2.421 -11.312 1.00 87.69 98 GLY A CA 1
ATOM 716 C C . GLY A 1 98 ? -2.904 -1.096 -10.711 1.00 87.69 98 GLY A C 1
ATOM 717 O O . GLY A 1 98 ? -1.716 -0.788 -10.766 1.00 87.69 98 GLY A O 1
ATOM 718 N N . ARG A 1 99 ? -3.792 -0.304 -10.103 1.00 93.81 99 ARG A N 1
ATOM 719 C CA . ARG A 1 99 ? -3.371 0.868 -9.336 1.00 93.81 99 ARG A CA 1
ATOM 720 C C . ARG A 1 99 ? -2.657 0.412 -8.071 1.00 93.81 99 ARG A C 1
ATOM 722 O O . ARG A 1 99 ? -3.134 -0.470 -7.356 1.00 93.81 99 ARG A O 1
ATOM 729 N N . VAL A 1 100 ? -1.529 1.048 -7.781 1.00 95.12 100 VAL A N 1
ATOM 730 C CA . VAL A 1 100 ? -0.698 0.742 -6.616 1.00 95.12 100 VAL A CA 1
ATOM 731 C C . VAL A 1 100 ? -0.886 1.818 -5.566 1.00 95.12 100 VAL A C 1
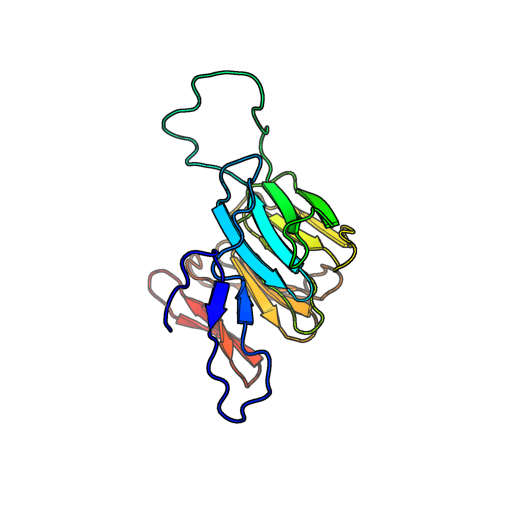ATOM 733 O O . VAL A 1 100 ? -0.885 3.012 -5.872 1.00 95.12 100 VAL A O 1
ATOM 736 N N . TYR A 1 101 ? -1.011 1.402 -4.311 1.00 95.69 101 TYR A N 1
ATOM 737 C CA . TYR A 1 101 ? -1.162 2.321 -3.196 1.00 95.69 101 TYR A CA 1
ATOM 738 C C . TYR A 1 101 ? 0.036 2.223 -2.259 1.00 95.69 101 TYR A C 1
ATOM 740 O O . TYR A 1 101 ? 0.441 1.135 -1.873 1.00 95.69 101 TYR A O 1
ATOM 748 N N . LEU A 1 102 ? 0.597 3.358 -1.848 1.00 95.19 102 LEU A N 1
ATOM 749 C CA . LEU A 1 102 ? 1.618 3.395 -0.797 1.00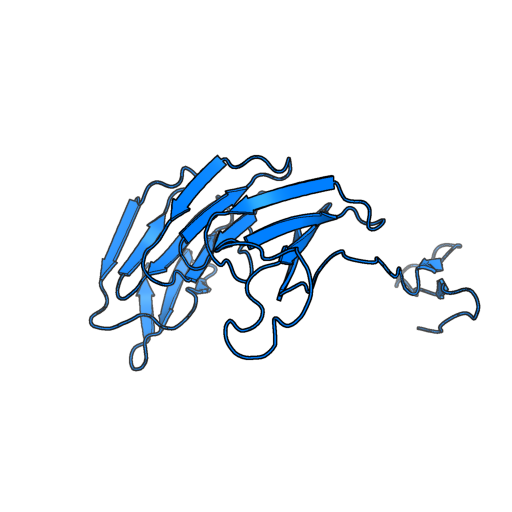 95.19 102 LEU A CA 1
ATOM 750 C C . LEU A 1 102 ? 0.966 3.794 0.515 1.00 95.19 102 LEU A C 1
ATOM 752 O O . LEU A 1 102 ? 0.352 4.858 0.596 1.00 95.19 102 LEU A O 1
ATOM 756 N N . VAL A 1 103 ? 1.088 2.937 1.529 1.00 94.12 103 VAL A N 1
ATOM 757 C CA . VAL A 1 103 ? 0.325 3.046 2.778 1.00 94.12 103 VAL A CA 1
ATOM 758 C C . VAL A 1 103 ? 1.251 2.902 3.979 1.00 94.12 103 VAL A C 1
ATOM 760 O O . VAL A 1 103 ? 2.044 1.971 4.056 1.00 94.12 103 VAL A O 1
ATOM 763 N N . GLY A 1 104 ? 1.146 3.821 4.933 1.00 91.81 104 GLY A N 1
ATOM 764 C CA . GLY A 1 104 ? 1.921 3.804 6.173 1.00 91.81 104 GLY A CA 1
ATOM 765 C C . GLY A 1 104 ? 1.643 5.068 6.974 1.00 91.81 104 GLY A C 1
ATOM 766 O O . GLY A 1 104 ? 0.554 5.221 7.510 1.00 91.81 104 GLY A O 1
ATOM 767 N N . LEU A 1 105 ? 2.565 6.028 7.005 1.00 92.38 105 LEU A N 1
ATOM 768 C CA . LEU A 1 105 ? 2.325 7.368 7.581 1.00 92.38 105 LEU A CA 1
ATOM 769 C C . LEU A 1 105 ? 1.622 8.323 6.593 1.00 92.38 105 LEU A C 1
ATOM 771 O O . LEU A 1 105 ? 1.918 9.511 6.472 1.00 92.38 105 LEU A O 1
ATOM 775 N N . GLY A 1 106 ? 0.669 7.772 5.852 1.00 93.62 106 GLY A N 1
ATOM 776 C CA . GLY A 1 106 ? -0.050 8.422 4.771 1.00 93.62 106 GLY A CA 1
ATOM 777 C C . GLY A 1 106 ? -0.576 7.394 3.783 1.00 93.62 106 GLY A C 1
ATOM 778 O O . GLY A 1 106 ? -0.357 6.191 3.947 1.00 93.62 106 GLY A O 1
ATOM 779 N N . VAL A 1 107 ? -1.298 7.880 2.781 1.00 96.50 107 VAL A N 1
ATOM 780 C CA . VAL A 1 107 ? -1.802 7.081 1.665 1.00 96.50 107 VAL A CA 1
ATOM 781 C C . VAL A 1 107 ? -1.535 7.836 0.371 1.00 96.50 107 VAL A C 1
ATOM 783 O O . VAL A 1 107 ? -1.794 9.036 0.291 1.00 96.50 107 VAL A O 1
ATOM 786 N N . ALA A 1 108 ? -1.027 7.148 -0.639 1.00 97.12 108 ALA A N 1
ATOM 787 C CA . ALA A 1 108 ? -0.838 7.679 -1.982 1.00 97.12 108 ALA A CA 1
ATOM 788 C C . ALA A 1 108 ? -1.353 6.674 -3.009 1.00 97.12 108 ALA A C 1
ATOM 790 O O . ALA A 1 108 ? -1.215 5.475 -2.778 1.00 97.12 108 ALA A O 1
ATOM 791 N N . ALA A 1 109 ? -1.889 7.152 -4.130 1.00 97.31 109 ALA A N 1
ATOM 792 C CA . ALA A 1 109 ? -2.238 6.315 -5.275 1.00 97.31 109 ALA A CA 1
ATOM 793 C C . ALA A 1 109 ? -1.350 6.635 -6.472 1.00 97.31 109 ALA A C 1
ATOM 795 O O . ALA A 1 109 ? -1.167 7.803 -6.825 1.00 97.31 109 ALA A O 1
ATOM 796 N N . ILE A 1 110 ? -0.846 5.584 -7.105 1.00 97.06 110 ILE A N 1
ATOM 797 C CA . ILE A 1 110 ? 0.041 5.632 -8.258 1.00 97.06 110 ILE A CA 1
ATOM 798 C C . ILE A 1 110 ? -0.567 4.751 -9.354 1.00 97.06 110 ILE A C 1
ATOM 800 O O . ILE A 1 110 ? -1.003 3.631 -9.075 1.00 97.06 110 ILE A O 1
ATOM 804 N N . ASP A 1 111 ? -0.643 5.261 -10.581 1.00 94.75 111 ASP A N 1
ATOM 805 C CA . ASP A 1 111 ? -1.038 4.455 -11.743 1.00 94.75 111 ASP A CA 1
ATOM 806 C C . ASP A 1 111 ? 0.129 3.611 -12.294 1.00 94.75 111 ASP A C 1
ATOM 808 O O . ASP A 1 111 ? 1.263 3.675 -11.815 1.00 94.75 111 ASP A O 1
ATOM 812 N N . LEU A 1 112 ? -0.149 2.768 -13.290 1.00 92.12 112 LEU A N 1
ATOM 813 C CA . LEU A 1 112 ? 0.856 1.876 -13.881 1.00 92.12 112 LEU A CA 1
ATOM 814 C C . LEU A 1 112 ? 1.907 2.623 -14.709 1.00 92.12 112 LEU A C 1
ATOM 816 O O . LEU A 1 112 ? 2.962 2.067 -15.020 1.00 92.12 112 LEU A O 1
ATOM 820 N N . GLU A 1 113 ? 1.654 3.887 -15.028 1.00 94.62 113 GLU A N 1
ATOM 821 C CA . GLU A 1 113 ? 2.578 4.798 -15.689 1.00 94.62 113 GLU A CA 1
ATOM 822 C C . GLU A 1 113 ? 3.495 5.527 -14.689 1.00 94.62 113 GLU A C 1
ATOM 824 O O . GLU A 1 113 ? 4.360 6.305 -15.098 1.00 94.62 113 GLU A O 1
ATOM 829 N N . GLY A 1 114 ? 3.340 5.271 -13.384 1.00 94.62 114 GLY A N 1
ATOM 830 C CA . GLY A 1 114 ? 4.153 5.873 -12.329 1.00 94.62 114 GLY A CA 1
ATOM 831 C C . GLY A 1 114 ? 3.732 7.300 -11.971 1.00 94.62 114 GLY A C 1
ATOM 832 O O . GLY A 1 114 ? 4.497 8.036 -11.344 1.00 94.62 114 GLY A O 1
ATOM 833 N N . LYS A 1 115 ? 2.530 7.736 -12.354 1.00 96.19 115 LYS A N 1
ATOM 834 C CA . LYS A 1 115 ? 2.005 9.055 -12.004 1.00 96.19 115 LYS A CA 1
ATOM 835 C C . LYS A 1 115 ? 1.280 8.997 -10.663 1.00 96.19 115 LYS A C 1
ATOM 837 O O . LYS A 1 115 ? 0.385 8.188 -10.430 1.00 96.19 115 LYS A O 1
ATOM 842 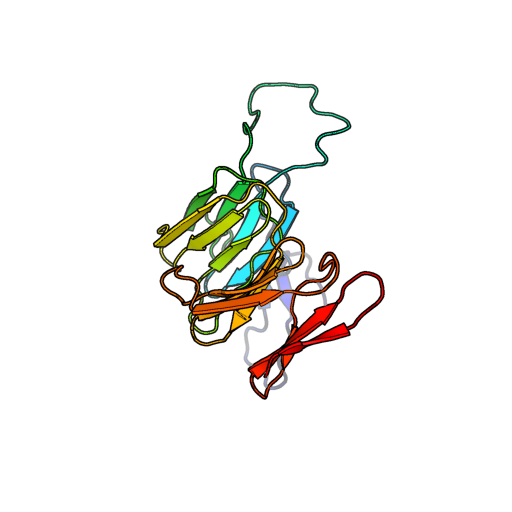N N . MET A 1 116 ? 1.636 9.936 -9.789 1.00 97.00 116 MET A N 1
ATOM 843 C CA . MET A 1 116 ? 0.915 10.196 -8.545 1.00 97.00 116 MET A CA 1
ATOM 844 C C . MET A 1 116 ? -0.472 10.765 -8.865 1.00 97.00 116 MET A C 1
ATOM 846 O O . MET A 1 116 ? -0.585 11.888 -9.361 1.00 97.00 116 MET A O 1
ATOM 850 N N . LEU A 1 117 ? -1.524 10.005 -8.574 1.00 97.06 117 LEU A N 1
ATOM 851 C CA . LEU A 1 117 ? -2.907 10.438 -8.771 1.00 97.06 117 LEU A CA 1
ATOM 852 C C . LEU A 1 117 ? -3.371 11.337 -7.627 1.00 97.06 117 LEU A C 1
ATOM 854 O O . LEU A 1 117 ? -3.995 12.370 -7.860 1.00 97.06 117 LEU A O 1
ATOM 858 N N . TRP A 1 118 ? -3.036 10.953 -6.395 1.00 97.94 118 TRP A N 1
ATOM 859 C CA . TRP A 1 118 ? -3.298 11.729 -5.186 1.00 97.94 118 TRP A CA 1
ATOM 860 C C . TRP A 1 118 ? -2.384 11.289 -4.036 1.00 97.94 118 TRP A C 1
ATOM 862 O O . TRP A 1 118 ? -1.810 10.198 -4.055 1.00 97.94 118 TRP A O 1
ATOM 872 N N . LEU A 1 119 ? -2.262 12.150 -3.021 1.00 96.69 119 LEU A N 1
ATOM 873 C CA . LEU A 1 119 ? -1.387 11.977 -1.862 1.00 96.69 119 LEU A CA 1
ATOM 874 C C . LEU A 1 119 ? -2.037 12.579 -0.610 1.00 96.69 119 LEU A C 1
ATOM 876 O O . LEU A 1 119 ? -2.349 13.765 -0.584 1.00 96.69 119 LEU A O 1
ATOM 880 N N . ASN A 1 120 ? -2.165 11.778 0.444 1.00 95.69 120 ASN A N 1
ATOM 881 C CA . ASN A 1 120 ? -2.773 12.149 1.719 1.00 95.69 120 ASN A CA 1
ATOM 882 C C . ASN A 1 120 ? -1.870 11.710 2.889 1.00 95.69 120 ASN A C 1
ATOM 884 O O . ASN A 1 120 ? -2.003 10.582 3.375 1.00 95.69 120 ASN A O 1
ATOM 888 N N . PRO A 1 121 ? -0.940 12.563 3.358 1.00 92.62 121 PRO A N 1
ATOM 889 C CA . PRO A 1 121 ? -0.121 12.274 4.533 1.00 92.62 121 PRO A CA 1
ATOM 890 C C . PRO A 1 121 ? -0.974 12.057 5.789 1.00 92.62 121 PRO A C 1
ATOM 892 O O . PRO A 1 121 ? -2.073 12.601 5.915 1.00 92.62 121 PRO A O 1
ATOM 895 N N . SER A 1 122 ? -0.464 11.269 6.734 1.00 89.38 122 SER A N 1
ATOM 896 C CA . SER A 1 122 ? -1.154 10.981 7.992 1.00 89.38 122 SER A CA 1
ATOM 897 C C . SER A 1 122 ? -0.193 11.110 9.173 1.00 89.38 122 SER A C 1
ATOM 899 O O . SER A 1 122 ? 0.898 10.546 9.127 1.00 89.38 122 SER A O 1
ATOM 901 N N . PRO A 1 123 ? -0.588 11.793 10.264 1.00 86.50 123 PRO A N 1
ATOM 902 C CA . PRO A 1 123 ? 0.238 11.881 11.468 1.00 86.50 123 PRO A CA 1
ATOM 903 C C . PRO A 1 123 ? 0.270 10.567 12.264 1.00 86.50 123 PRO A C 1
ATOM 905 O O . PRO A 1 123 ? 1.076 10.422 13.177 1.00 86.50 123 PRO A O 1
ATOM 908 N N . VAL A 1 124 ? -0.614 9.620 11.939 1.00 88.75 124 VAL A N 1
ATOM 909 C CA . VAL A 1 124 ? -0.703 8.300 12.575 1.00 88.75 124 VAL A CA 1
ATOM 910 C C . VAL A 1 124 ? -0.607 7.190 11.526 1.00 88.75 124 VAL A C 1
ATOM 912 O O . VAL A 1 124 ? -0.987 7.423 10.371 1.00 88.75 124 VAL A O 1
ATOM 915 N N . PRO A 1 125 ? -0.147 5.982 11.901 1.00 90.94 125 PRO A N 1
ATOM 916 C CA . PRO A 1 125 ? -0.102 4.848 10.990 1.00 90.94 125 PRO A CA 1
ATOM 917 C C . PRO A 1 125 ? -1.470 4.531 10.384 1.00 90.94 125 PRO A C 1
ATOM 919 O O . PRO A 1 125 ? -2.494 4.504 11.069 1.00 90.94 125 PRO A O 1
ATOM 922 N N . VAL A 1 126 ? -1.456 4.258 9.087 1.00 95.06 126 VAL A N 1
ATOM 923 C CA . VAL A 1 126 ? -2.585 3.814 8.282 1.00 95.06 126 VAL A CA 1
ATOM 924 C C . VAL A 1 126 ? -2.288 2.402 7.804 1.00 95.06 126 VAL A C 1
ATOM 926 O O . VAL A 1 126 ? -1.163 2.085 7.419 1.00 95.06 126 VAL A O 1
ATOM 929 N N . ARG A 1 127 ? -3.306 1.549 7.827 1.00 95.38 127 ARG A N 1
ATOM 930 C CA . ARG A 1 127 ? -3.303 0.227 7.192 1.00 95.38 127 ARG A CA 1
ATOM 931 C C . ARG A 1 127 ? -4.445 0.188 6.199 1.00 95.38 127 ARG A C 1
ATOM 933 O O . ARG A 1 127 ? -5.478 0.802 6.454 1.00 95.38 127 ARG A O 1
ATOM 940 N N . ALA A 1 128 ? -4.276 -0.511 5.086 1.00 96.44 128 ALA A N 1
ATOM 941 C CA . ALA A 1 128 ? -5.270 -0.477 4.027 1.00 96.44 128 ALA A CA 1
ATOM 942 C C . ALA A 1 128 ? -5.416 -1.805 3.299 1.00 96.44 128 ALA A C 1
ATOM 944 O O . ALA A 1 128 ? -4.485 -2.604 3.244 1.00 96.44 128 ALA A O 1
ATOM 945 N N . SER A 1 129 ? -6.578 -1.990 2.690 1.00 96.69 129 SER A N 1
ATOM 946 C CA . SER A 1 129 ? -6.803 -2.965 1.627 1.00 96.69 129 SER A CA 1
ATOM 947 C C . SER A 1 129 ? -7.629 -2.329 0.522 1.00 96.69 129 SER A C 1
ATOM 949 O O . SER A 1 129 ? -8.473 -1.471 0.792 1.00 96.69 129 SER A O 1
ATOM 951 N N . ALA A 1 130 ? -7.348 -2.725 -0.715 1.00 96.38 130 ALA A N 1
ATOM 952 C CA . ALA A 1 130 ? -8.028 -2.219 -1.893 1.00 96.38 130 ALA A CA 1
ATOM 953 C C . ALA A 1 130 ? -9.103 -3.202 -2.356 1.00 96.38 130 ALA A C 1
ATOM 955 O O . ALA A 1 130 ? -8.894 -4.414 -2.379 1.00 96.38 130 ALA A O 1
ATOM 956 N N . PHE A 1 131 ? -10.250 -2.658 -2.733 1.00 96.50 131 PHE A N 1
ATOM 957 C CA . PHE A 1 131 ? -11.268 -3.360 -3.496 1.00 96.50 131 PHE A CA 1
ATOM 958 C C . PHE A 1 131 ? -10.872 -3.396 -4.975 1.00 96.50 131 PHE A C 1
ATOM 960 O O . PHE A 1 131 ? -10.046 -2.607 -5.433 1.00 96.50 131 PHE A O 1
ATOM 967 N N . ALA A 1 132 ? -11.506 -4.278 -5.751 1.00 93.69 132 ALA A N 1
ATOM 968 C CA . ALA A 1 132 ? -11.249 -4.387 -7.186 1.00 93.69 132 ALA A CA 1
ATOM 969 C C . ALA A 1 132 ? -11.568 -3.093 -7.964 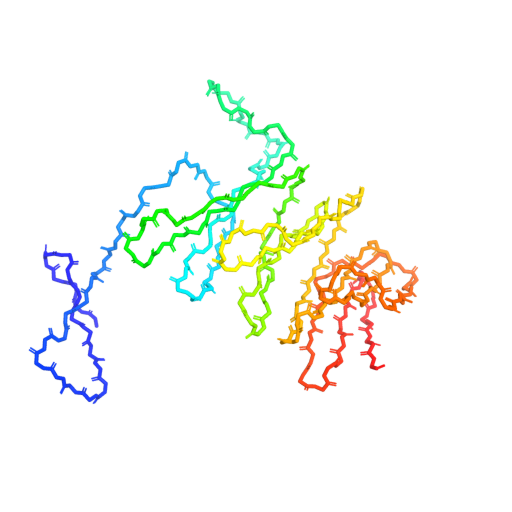1.00 93.69 132 ALA A C 1
ATOM 971 O O . ALA A 1 132 ? -10.933 -2.817 -8.977 1.00 93.69 132 ALA A O 1
ATOM 972 N N . ASP A 1 133 ? -12.519 -2.289 -7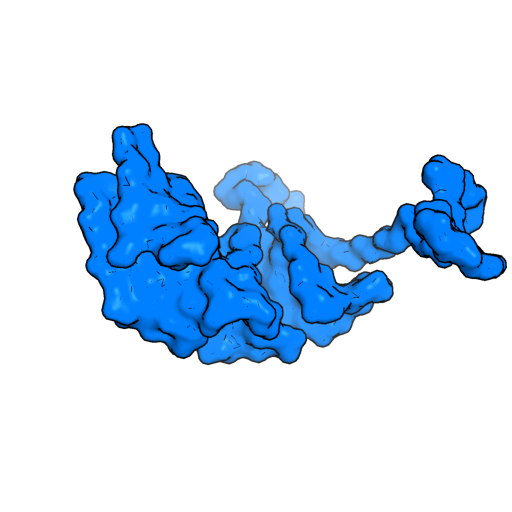.481 1.00 94.75 133 ASP A N 1
ATOM 973 C CA . ASP A 1 133 ? -12.947 -1.027 -8.099 1.00 94.75 133 ASP A CA 1
ATOM 974 C C . ASP A 1 133 ? -12.053 0.181 -7.742 1.00 94.75 133 ASP A C 1
ATOM 976 O O . ASP A 1 133 ? -12.334 1.303 -8.165 1.00 94.75 133 ASP A O 1
ATOM 980 N N . GLY A 1 134 ? -10.995 -0.032 -6.952 1.00 95.25 134 GLY A N 1
ATOM 981 C CA . GLY A 1 134 ? -10.083 1.013 -6.487 1.00 95.25 134 GLY A CA 1
ATOM 982 C C . GLY A 1 134 ? -10.537 1.753 -5.225 1.00 95.25 134 GLY A C 1
ATOM 983 O O . GLY A 1 134 ? -9.838 2.666 -4.770 1.00 95.25 134 GLY A O 1
ATOM 984 N N . THR A 1 135 ? -11.687 1.390 -4.647 1.00 96.94 135 THR A N 1
ATOM 985 C CA . THR A 1 135 ? -12.078 1.817 -3.297 1.00 96.94 135 THR A CA 1
ATOM 986 C C . THR A 1 135 ? -11.080 1.239 -2.288 1.00 96.94 135 THR A C 1
ATOM 988 O O . THR A 1 135 ? -10.572 0.133 -2.466 1.00 96.94 135 THR A O 1
ATOM 991 N N . LEU A 1 136 ? -10.784 1.963 -1.210 1.00 97.75 136 LEU A N 1
ATOM 992 C CA . LEU A 1 136 ? -9.920 1.498 -0.125 1.00 97.75 136 LEU A CA 1
ATOM 993 C C . LEU A 1 136 ? -10.696 1.387 1.185 1.00 97.75 136 LEU A C 1
ATOM 995 O O . LEU A 1 136 ? -11.399 2.318 1.578 1.00 97.75 136 LEU A O 1
ATOM 999 N N . ALA A 1 137 ? -10.480 0.292 1.908 1.00 98.00 137 ALA A N 1
ATOM 1000 C CA . ALA A 1 137 ? -10.744 0.217 3.338 1.00 98.00 137 ALA A CA 1
ATOM 1001 C C . ALA A 1 137 ? -9.476 0.621 4.095 1.00 98.00 137 ALA A C 1
ATOM 1003 O O . ALA A 1 137 ? -8.430 0.000 3.907 1.00 98.00 137 ALA A O 1
ATOM 1004 N N . LEU A 1 138 ? -9.559 1.640 4.951 1.00 97.56 138 LEU A N 1
ATOM 1005 C CA . LEU A 1 138 ? -8.434 2.182 5.712 1.00 97.56 138 LEU A CA 1
ATOM 1006 C C . LEU A 1 138 ? -8.684 2.057 7.214 1.00 97.56 138 LEU A C 1
ATOM 1008 O O . LEU A 1 138 ? -9.682 2.564 7.709 1.00 97.56 138 LEU A O 1
ATOM 1012 N N . ALA A 1 139 ? -7.748 1.470 7.952 1.00 97.25 139 ALA A N 1
ATOM 1013 C CA . ALA A 1 139 ? -7.699 1.561 9.406 1.00 97.25 139 ALA A CA 1
ATOM 1014 C C . ALA A 1 139 ? -6.698 2.651 9.812 1.00 97.25 139 ALA A C 1
ATOM 1016 O O . ALA A 1 139 ? -5.510 2.566 9.484 1.00 97.25 139 ALA A O 1
ATOM 1017 N N . ARG A 1 140 ? -7.179 3.680 10.514 1.00 94.88 140 ARG A N 1
ATOM 1018 C CA . ARG A 1 140 ? -6.394 4.828 10.989 1.00 94.88 140 ARG A CA 1
ATOM 1019 C C . ARG A 1 140 ? -6.773 5.138 12.437 1.00 94.88 140 ARG A C 1
ATOM 1021 O O . ARG A 1 140 ? -7.830 5.709 12.697 1.00 94.88 140 ARG A O 1
ATOM 1028 N N . GLY A 1 141 ? -5.909 4.782 13.386 1.00 95.25 141 GLY A N 1
ATOM 1029 C CA . GLY A 1 141 ? -6.250 4.874 14.810 1.00 95.25 141 GLY A CA 1
ATOM 1030 C C . GLY A 1 141 ? -7.477 4.013 15.122 1.00 95.25 141 GLY A C 1
ATOM 1031 O O . GLY A 1 141 ? -7.472 2.823 14.831 1.00 95.25 141 GLY A O 1
ATOM 1032 N N . SER A 1 142 ? -8.540 4.602 15.670 1.00 96.56 142 SER A N 1
ATOM 1033 C CA . SER A 1 142 ? -9.824 3.919 15.911 1.00 96.56 142 SER A CA 1
ATOM 1034 C C . SER A 1 142 ? -10.834 4.048 14.761 1.00 96.56 142 SER A C 1
ATOM 1036 O O . SER A 1 142 ? -11.983 3.627 14.897 1.00 96.56 142 SER A O 1
ATOM 1038 N N . GLU A 1 143 ? -10.449 4.647 13.632 1.00 97.50 143 GLU A N 1
ATOM 1039 C CA . GLU A 1 143 ? -11.345 4.870 12.499 1.00 97.50 143 GLU A CA 1
ATOM 1040 C C . GLU A 1 143 ? -11.131 3.825 11.400 1.00 97.50 143 GLU A C 1
ATOM 1042 O O . GLU A 1 143 ? -10.015 3.646 10.908 1.00 97.50 143 GLU A O 1
ATOM 1047 N N . LEU A 1 144 ? -12.219 3.174 10.984 1.00 98.12 144 LEU A N 1
ATOM 1048 C CA . LEU A 1 144 ? -12.312 2.440 9.726 1.00 98.12 144 LEU A CA 1
ATOM 1049 C C . LEU A 1 144 ? -12.965 3.358 8.687 1.00 98.12 144 LEU A C 1
ATOM 1051 O O . LEU A 1 144 ? -14.137 3.709 8.811 1.00 98.12 144 LEU A O 1
ATOM 1055 N N . GLN A 1 145 ? -12.211 3.763 7.673 1.00 97.75 145 GLN A N 1
ATOM 1056 C CA . GLN A 1 145 ? -12.665 4.672 6.624 1.00 97.75 145 GLN A CA 1
ATOM 1057 C C . GLN A 1 145 ? -12.810 3.931 5.295 1.00 97.75 145 GLN A C 1
ATOM 1059 O O . GLN A 1 145 ? -11.950 3.129 4.934 1.00 97.75 145 GLN A O 1
ATOM 1064 N N . ILE A 1 146 ? -13.872 4.236 4.552 1.00 97.69 146 ILE A N 1
ATOM 1065 C CA . ILE A 1 146 ? -14.047 3.813 3.162 1.00 97.69 146 ILE A CA 1
ATOM 1066 C C . ILE A 1 146 ? -13.715 5.007 2.275 1.00 97.69 146 ILE A C 1
ATOM 1068 O O . ILE A 1 146 ? -14.417 6.021 2.290 1.00 97.69 146 ILE A O 1
ATOM 1072 N N . MET A 1 147 ? -12.620 4.898 1.530 1.00 97.81 147 MET A N 1
ATOM 1073 C CA . MET A 1 147 ? -12.090 5.947 0.666 1.00 97.81 147 MET A CA 1
ATOM 1074 C C . MET A 1 147 ? -12.322 5.587 -0.800 1.00 97.81 147 MET A C 1
ATOM 1076 O O . MET A 1 147 ? -12.033 4.477 -1.231 1.00 97.81 147 MET A O 1
ATOM 1080 N N . ALA A 1 148 ? -12.854 6.529 -1.566 1.00 97.56 148 ALA A N 1
ATOM 1081 C CA . ALA A 1 148 ? -13.093 6.394 -2.990 1.00 97.56 148 ALA A CA 1
ATOM 1082 C C . ALA A 1 148 ? -11.779 6.360 -3.796 1.00 97.56 148 ALA A C 1
ATOM 1084 O O . ALA A 1 148 ? -10.754 6.869 -3.330 1.00 97.56 148 ALA A O 1
ATOM 1085 N N . PRO A 1 149 ? -11.812 5.865 -5.049 1.00 96.38 149 PRO A N 1
ATOM 1086 C CA . PRO A 1 149 ? -10.642 5.864 -5.927 1.00 96.38 149 PRO A CA 1
ATOM 1087 C C . PRO A 1 149 ? -10.042 7.253 -6.196 1.00 96.38 149 PRO A C 1
ATOM 1089 O O . PRO A 1 149 ? -8.881 7.348 -6.587 1.00 96.38 149 PRO A O 1
ATOM 1092 N N . ASP A 1 150 ? -10.797 8.336 -6.017 1.00 96.62 150 ASP A N 1
ATOM 1093 C CA . ASP A 1 150 ? -10.309 9.715 -6.169 1.00 96.62 150 ASP A CA 1
ATOM 1094 C C . ASP A 1 150 ? -9.608 10.264 -4.908 1.00 96.62 150 ASP A C 1
ATOM 1096 O O . ASP A 1 150 ? -9.134 11.398 -4.912 1.00 96.62 150 ASP A O 1
ATOM 1100 N N . GLY A 1 151 ? -9.521 9.461 -3.842 1.00 96.31 151 GLY A N 1
ATOM 1101 C CA . GLY A 1 151 ? -8.900 9.827 -2.571 1.00 96.31 151 GLY A CA 1
ATOM 1102 C C . GLY A 1 151 ? -9.850 10.490 -1.568 1.00 96.31 151 GLY A C 1
ATOM 1103 O O . GLY A 1 151 ? -9.422 10.802 -0.456 1.00 96.31 151 GLY A O 1
ATOM 1104 N N . SER A 1 152 ? -11.127 10.696 -1.912 1.00 97.56 152 SER A N 1
ATOM 1105 C CA . SER A 1 152 ? -12.134 11.242 -0.992 1.00 97.56 152 SER A CA 1
ATOM 1106 C C . SER A 1 152 ? -12.672 10.178 -0.027 1.00 97.56 152 SER A C 1
ATOM 1108 O O . SER A 1 152 ? -12.874 9.023 -0.393 1.00 97.56 152 SER A O 1
ATOM 1110 N N . VAL A 1 153 ? -12.924 10.540 1.233 1.00 97.38 153 VAL A N 1
ATOM 1111 C CA . VAL A 1 153 ? -13.533 9.619 2.211 1.00 97.38 153 VAL A CA 1
ATOM 1112 C C . VAL A 1 153 ? -15.052 9.638 2.045 1.00 97.38 153 VAL A C 1
ATOM 1114 O O . VAL A 1 153 ? -15.677 10.683 2.204 1.00 97.38 153 VAL A O 1
ATOM 1117 N N . ARG A 1 154 ? -15.651 8.478 1.750 1.00 96.75 154 ARG A N 1
ATOM 1118 C CA . ARG A 1 154 ? -17.108 8.303 1.613 1.00 96.75 154 ARG A CA 1
ATOM 1119 C C . ARG A 1 154 ? -17.788 8.036 2.947 1.00 96.75 154 ARG A C 1
ATOM 1121 O O . ARG A 1 154 ? -18.899 8.501 3.178 1.00 96.75 154 ARG A O 1
ATOM 1128 N N . GLN A 1 155 ? -17.134 7.262 3.807 1.00 96.81 155 GLN A N 1
ATOM 1129 C CA . GLN A 1 155 ? -17.696 6.835 5.081 1.00 96.81 155 GLN A CA 1
ATOM 1130 C C . GLN A 1 155 ? -16.597 6.647 6.120 1.00 96.81 155 GLN A C 1
ATOM 1132 O O . GLN A 1 155 ? -15.496 6.207 5.793 1.00 96.81 155 GLN A O 1
ATOM 1137 N N . THR A 1 156 ? -16.936 6.924 7.377 1.00 97.56 156 THR A N 1
ATOM 1138 C CA . THR A 1 156 ? -16.085 6.664 8.538 1.00 97.56 156 THR A CA 1
ATOM 1139 C C . THR A 1 156 ? -16.895 5.940 9.603 1.00 97.56 156 THR A C 1
ATOM 1141 O O . THR A 1 156 ? -17.962 6.400 10.005 1.00 97.56 156 THR A O 1
ATOM 1144 N N . LEU A 1 157 ? -16.366 4.821 10.082 1.00 96.56 157 LEU A N 1
ATOM 1145 C CA . LEU A 1 157 ? -16.874 4.052 11.208 1.00 96.56 157 LEU A CA 1
ATOM 1146 C C . LEU A 1 157 ? -15.867 4.166 12.353 1.00 96.56 157 LEU A C 1
ATOM 1148 O O . LEU A 1 157 ? -14.666 4.009 12.146 1.00 96.56 157 LEU A O 1
ATOM 1152 N N . ARG A 1 158 ? -16.346 4.449 13.565 1.00 97.00 158 ARG A N 1
ATOM 1153 C CA . ARG A 1 158 ? -15.492 4.606 14.748 1.00 97.00 158 ARG A CA 1
ATOM 1154 C C . ARG A 1 158 ? -15.612 3.392 15.652 1.00 97.00 158 ARG A C 1
ATOM 1156 O O . ARG A 1 158 ? -16.691 3.110 16.165 1.00 97.00 158 ARG A O 1
ATOM 1163 N N . ALA A 1 159 ? -14.497 2.705 15.854 1.00 95.69 159 ALA A N 1
ATOM 1164 C CA . ALA A 1 159 ? -14.353 1.692 16.884 1.00 95.69 159 ALA A CA 1
ATOM 1165 C C . ALA A 1 159 ? -14.169 2.347 18.264 1.00 95.69 159 ALA A C 1
ATOM 1167 O O . ALA A 1 159 ? -13.793 3.516 18.378 1.00 95.69 159 ALA A O 1
ATOM 1168 N N . GLY A 1 160 ? -14.415 1.578 19.326 1.00 94.62 160 GLY A N 1
ATOM 1169 C CA . GLY A 1 160 ? -14.193 2.034 20.704 1.00 94.62 160 GLY A CA 1
ATOM 1170 C C . GLY A 1 160 ? -12.720 2.043 21.131 1.00 94.62 160 GLY A C 1
ATOM 1171 O O . GLY A 1 160 ? -12.400 2.496 22.225 1.00 94.62 160 GLY A O 1
ATOM 1172 N N . GLU A 1 161 ? -11.825 1.527 20.290 1.00 95.38 161 GLU A N 1
ATOM 1173 C CA . GLU A 1 161 ? -10.404 1.323 20.571 1.00 95.38 161 GLU A CA 1
ATOM 1174 C C . GLU A 1 161 ? -9.584 1.381 19.273 1.00 95.38 161 GLU A C 1
ATOM 1176 O O . GLU A 1 161 ? -10.138 1.427 18.173 1.00 95.38 161 GLU A O 1
ATOM 1181 N N . GLU A 1 162 ? -8.259 1.396 19.403 1.00 95.88 162 GLU A N 1
ATOM 1182 C CA . GLU A 1 162 ? -7.346 1.416 18.262 1.00 95.88 162 GLU A CA 1
ATOM 1183 C C . GLU A 1 162 ? -7.455 0.132 17.427 1.00 95.88 162 GLU A C 1
ATOM 1185 O O . GLU A 1 162 ? -7.416 -0.986 17.949 1.00 95.88 162 GLU A O 1
ATOM 1190 N N . LEU A 1 163 ? -7.567 0.306 16.112 1.00 96.94 163 LEU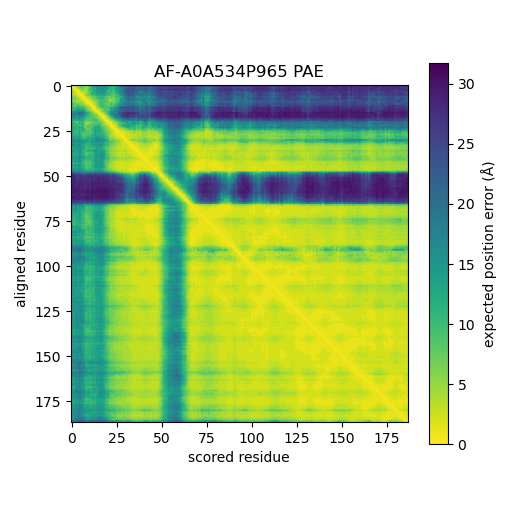 A N 1
ATOM 1191 C CA . LEU A 1 163 ? -7.533 -0.764 15.128 1.00 96.94 163 LEU A CA 1
ATOM 1192 C C . LEU A 1 163 ? -6.075 -1.113 14.818 1.00 96.94 163 LEU A C 1
ATOM 1194 O O . LEU A 1 163 ? -5.285 -0.273 14.378 1.00 96.94 163 LEU A O 1
ATOM 1198 N N . THR A 1 164 ? -5.711 -2.369 15.045 1.00 94.69 164 THR A N 1
ATOM 1199 C CA . THR A 1 164 ? -4.317 -2.829 15.020 1.00 94.69 164 THR A CA 1
ATOM 1200 C C . THR A 1 164 ? -3.997 -3.698 13.806 1.00 94.69 164 THR A C 1
ATOM 1202 O O . THR A 1 164 ? -2.824 -3.804 13.434 1.00 94.69 164 THR A O 1
ATOM 1205 N N . SER A 1 165 ? -5.009 -4.283 13.155 1.00 94.88 165 SER A N 1
ATOM 1206 C CA . SER A 1 165 ? -4.836 -5.113 11.959 1.00 94.88 165 SER A CA 1
ATOM 1207 C C . SER A 1 165 ? -4.995 -4.329 10.658 1.00 94.88 165 SER A C 1
ATOM 1209 O O . SER A 1 165 ? -5.543 -3.226 10.615 1.00 94.88 165 SER A O 1
ATOM 1211 N N . PHE A 1 166 ? -4.534 -4.929 9.560 1.00 95.62 166 PHE A N 1
ATOM 1212 C CA . PHE A 1 166 ? -5.005 -4.535 8.236 1.00 95.62 166 PHE A CA 1
ATOM 1213 C C . PHE A 1 166 ? -6.493 -4.900 8.108 1.00 95.62 166 PHE A C 1
ATOM 1215 O O . PHE A 1 166 ? -6.896 -5.939 8.647 1.00 95.62 166 PHE A O 1
ATOM 1222 N N . PRO A 1 167 ? -7.313 -4.064 7.447 1.00 97.06 167 PRO A N 1
ATOM 1223 C CA . PRO A 1 167 ? -8.648 -4.474 7.034 1.00 97.06 167 PRO A CA 1
ATOM 1224 C C . PRO A 1 167 ? -8.574 -5.696 6.109 1.00 97.06 167 PRO A C 1
ATOM 1226 O O . PRO A 1 167 ? -7.634 -5.810 5.331 1.00 97.06 167 PRO A O 1
ATOM 1229 N N . ALA A 1 168 ? -9.558 -6.586 6.167 1.00 97.62 168 ALA A N 1
ATOM 1230 C CA . ALA A 1 168 ? -9.717 -7.712 5.253 1.00 97.62 168 ALA A CA 1
ATOM 1231 C C . ALA A 1 168 ? -11.066 -7.597 4.541 1.00 97.62 168 ALA A C 1
ATOM 1233 O O . ALA A 1 168 ? -12.080 -7.313 5.179 1.00 97.62 168 ALA A O 1
ATOM 1234 N N . ILE A 1 169 ? -11.073 -7.805 3.226 1.00 96.88 169 ILE A N 1
ATOM 1235 C CA . ILE A 1 169 ? -12.261 -7.647 2.385 1.00 96.88 169 ILE A CA 1
ATOM 1236 C C . ILE A 1 169 ? -12.807 -9.034 2.036 1.00 96.88 169 ILE A C 1
ATOM 1238 O O . ILE A 1 169 ? -12.098 -9.863 1.467 1.00 96.88 169 ILE A O 1
ATOM 1242 N N . GLY A 1 170 ? -14.060 -9.290 2.407 1.00 95.50 170 GLY A N 1
ATOM 1243 C CA . GLY A 1 170 ? -14.790 -10.503 2.057 1.00 95.50 170 GLY A CA 1
ATOM 1244 C C . GLY A 1 170 ? -15.333 -10.468 0.622 1.00 95.50 170 GLY A C 1
ATOM 1245 O O . GLY A 1 170 ? -15.486 -9.394 0.038 1.00 95.50 170 GLY A O 1
ATOM 1246 N N . PRO A 1 171 ? -15.678 -11.632 0.042 1.00 94.69 171 PRO A N 1
ATOM 1247 C CA . PRO A 1 171 ? -16.266 -11.709 -1.300 1.00 94.69 171 PRO A CA 1
ATOM 1248 C C . PRO A 1 171 ? -17.649 -11.043 -1.399 1.00 94.69 171 PRO A C 1
ATOM 1250 O O . PRO A 1 171 ? -18.093 -10.707 -2.491 1.00 94.69 171 PRO A O 1
ATOM 1253 N N . ASP A 1 172 ? -18.323 -10.837 -0.268 1.00 95.19 172 ASP A N 1
ATOM 1254 C CA . ASP A 1 172 ? -19.579 -10.094 -0.126 1.00 95.19 172 ASP A CA 1
ATOM 1255 C C . ASP A 1 172 ? -19.365 -8.583 0.087 1.00 95.19 172 ASP A C 1
ATOM 1257 O O . ASP A 1 172 ? -20.287 -7.883 0.494 1.00 95.19 172 ASP A O 1
ATOM 1261 N N . ALA A 1 173 ? -18.143 -8.094 -0.149 1.00 94.25 173 ALA A N 1
ATOM 1262 C CA . ALA A 1 173 ? -17.684 -6.736 0.135 1.00 94.25 173 ALA A CA 1
ATOM 1263 C C . ALA A 1 173 ? -17.698 -6.336 1.625 1.00 94.25 173 ALA A C 1
ATOM 1265 O O . ALA A 1 173 ? -17.475 -5.165 1.939 1.00 94.25 173 ALA A O 1
ATOM 1266 N N . SER A 1 174 ? -17.887 -7.284 2.554 1.00 96.94 174 SER A N 1
ATOM 1267 C CA . SER A 1 174 ? -17.731 -6.998 3.982 1.00 96.94 174 SER A CA 1
ATOM 1268 C C . SER A 1 174 ? -16.286 -6.628 4.320 1.00 96.94 174 SER A C 1
ATOM 1270 O O . SER A 1 174 ? -15.339 -7.199 3.779 1.00 96.94 174 SER A O 1
ATOM 1272 N N . VAL A 1 175 ? -16.103 -5.681 5.241 1.00 98.12 175 VAL A N 1
ATOM 1273 C CA . VAL A 1 175 ? -14.775 -5.252 5.702 1.00 98.12 175 VAL A CA 1
ATOM 1274 C C . VAL A 1 175 ? -14.591 -5.644 7.153 1.00 98.12 175 VAL A C 1
ATOM 1276 O O . VAL A 1 175 ? -15.288 -5.137 8.029 1.00 98.12 175 VAL A O 1
ATOM 1279 N N . TRP A 1 176 ? -13.626 -6.517 7.407 1.00 98.19 176 TRP A N 1
ATOM 1280 C CA . TRP A 1 176 ? -13.265 -6.995 8.735 1.00 98.19 176 TRP A CA 1
ATOM 1281 C C . TRP A 1 176 ? -12.005 -6.295 9.226 1.00 98.19 176 TRP A C 1
ATOM 1283 O O . TRP A 1 176 ? -11.049 -6.141 8.473 1.00 98.19 176 TRP A O 1
ATOM 1293 N N . VAL A 1 177 ? -11.969 -5.887 10.490 1.00 98.31 177 VAL A N 1
ATOM 1294 C CA . VAL A 1 177 ? -10.777 -5.278 11.094 1.00 98.31 177 VAL A CA 1
ATOM 1295 C C . VAL A 1 177 ? -10.737 -5.567 12.587 1.00 98.31 177 VAL A C 1
ATOM 1297 O O . VAL A 1 177 ? -11.768 -5.550 13.258 1.00 98.31 177 VAL A O 1
ATOM 1300 N N . ALA A 1 178 ? -9.552 -5.854 13.115 1.00 97.81 178 ALA A N 1
ATOM 1301 C CA . ALA A 1 178 ? -9.362 -6.175 14.518 1.00 97.81 178 ALA A CA 1
ATOM 1302 C C . ALA A 1 178 ? -8.699 -5.025 15.280 1.00 97.81 178 ALA A C 1
ATOM 1304 O O . ALA A 1 178 ? -7.827 -4.314 14.771 1.00 97.81 178 ALA A O 1
ATOM 1305 N N . SER A 1 179 ? -9.107 -4.891 16.532 1.00 96.56 179 SER A N 1
ATOM 1306 C CA . SER A 1 179 ? -8.365 -4.217 17.588 1.00 96.56 179 SER A CA 1
ATOM 1307 C C . SER A 1 179 ? -7.621 -5.242 18.452 1.00 96.56 179 SER A C 1
ATOM 1309 O O . SER A 1 179 ? -7.526 -6.422 18.111 1.00 96.56 179 SER A O 1
ATOM 1311 N N . ALA A 1 180 ? -7.114 -4.815 19.610 1.00 95.31 180 ALA A N 1
ATOM 1312 C CA . ALA A 1 180 ? -6.517 -5.726 20.582 1.00 95.31 180 ALA A CA 1
ATOM 1313 C C . ALA A 1 180 ? -7.523 -6.730 21.182 1.00 95.31 180 ALA A C 1
ATOM 1315 O O . ALA A 1 180 ? -7.111 -7.805 21.617 1.00 95.31 180 ALA A O 1
ATOM 1316 N N . LYS A 1 181 ? -8.816 -6.380 21.258 1.00 94.69 181 LYS A N 1
ATOM 1317 C CA . LYS A 1 181 ? -9.830 -7.173 21.983 1.00 94.69 181 LYS A CA 1
ATOM 1318 C C . LYS A 1 181 ? -11.102 -7.475 21.193 1.00 94.69 181 LYS A C 1
ATOM 1320 O O . LYS A 1 181 ? -11.893 -8.303 21.639 1.00 94.69 181 LYS A O 1
ATOM 1325 N N . THR A 1 182 ? -11.304 -6.829 20.050 1.00 97.31 182 THR A N 1
ATOM 1326 C CA . THR A 1 182 ? -12.576 -6.843 19.324 1.00 97.31 182 THR A CA 1
ATOM 1327 C C . THR A 1 182 ? -12.336 -7.037 17.831 1.00 97.31 182 THR A C 1
ATOM 1329 O O . THR A 1 182 ? -11.442 -6.430 17.244 1.00 97.31 182 THR A O 1
ATOM 1332 N N . LEU A 1 183 ? -13.166 -7.867 17.203 1.00 97.00 183 LEU A N 1
ATOM 1333 C CA . LEU A 1 183 ? -13.252 -7.986 15.751 1.00 97.00 183 LEU A CA 1
ATOM 1334 C C . LEU A 1 183 ? -14.480 -7.209 15.269 1.00 97.00 183 LEU A C 1
ATOM 1336 O O . LEU A 1 183 ? -15.600 -7.496 15.689 1.00 97.00 183 LEU A O 1
ATOM 1340 N N . TYR A 1 184 ? -14.264 -6.230 14.398 1.00 96.75 184 TYR A N 1
ATOM 1341 C CA . TYR A 1 184 ? -15.306 -5.402 13.800 1.00 96.75 184 TYR A CA 1
ATOM 1342 C C . TYR A 1 184 ? -15.589 -5.869 12.372 1.00 96.75 184 TYR A C 1
ATOM 1344 O O . TYR A 1 184 ? -14.675 -6.296 11.665 1.00 96.75 184 TYR A O 1
ATOM 1352 N N . VAL A 1 185 ? -16.846 -5.743 11.941 1.00 96.50 185 VAL A N 1
ATOM 1353 C CA . VAL A 1 185 ? -17.264 -5.964 10.553 1.00 96.50 185 VAL A CA 1
ATOM 1354 C C . VAL A 1 185 ? -18.160 -4.818 10.087 1.00 96.50 185 VAL A C 1
ATOM 1356 O O . VAL A 1 185 ? -19.108 -4.450 10.781 1.00 96.50 185 VAL A O 1
ATOM 1359 N N . ALA A 1 186 ? -17.856 -4.261 8.918 1.00 92.81 186 ALA A N 1
ATOM 1360 C CA . ALA A 1 186 ? -18.715 -3.339 8.183 1.00 92.81 186 ALA A CA 1
ATOM 1361 C C . ALA A 1 186 ? -19.359 -4.072 6.999 1.00 92.81 186 ALA A C 1
ATOM 1363 O O . ALA A 1 186 ? -18.701 -4.893 6.355 1.00 92.81 186 ALA A O 1
ATOM 1364 N N . ARG A 1 187 ? -20.637 -3.792 6.739 1.00 87.62 187 ARG A N 1
ATOM 1365 C CA . ARG A 1 187 ? -21.436 -4.334 5.634 1.00 87.62 187 ARG A CA 1
ATOM 1366 C C . ARG A 1 187 ? -22.263 -3.222 5.014 1.00 87.62 187 ARG A C 1
ATOM 1368 O O . ARG A 1 187 ? -22.631 -2.303 5.784 1.00 87.62 187 ARG A O 1
#

Mean predicted aligned error: 8.98 Å

Secondary structure (DSSP, 8-state):
--B-TTSEEE---SS--TT-EEES------SS---EEEEETTEEEEEE--S-SSS---SSS----S-EEEEEEPTTS-EEEEEEESS-EES--B-TT--EEEEESEEEEE-TT--EEEEEE-SS-EEEEE-TTS-EEEEETTEEEEE-TTS-EEEEEE-SS-B-SPPEE-TTS-EEEEBSS-EEEE-